Protein AF-T1XHA8-F1 (afdb_monomer)

Secondary structure (DSSP, 8-state):
-HHHHHHHHHHHHHHHHHHHHTTSS-HHHHHHHHHHHHHHHHHHHHHHHHHHHHH-HHHHHHHHH-GGGTTSS-GGGTHHHHHHHHHHHHHHHHHHHHHHHHHHHHHS--SS-HHHHHHHHHHHHHHHHHHHHHHHHHHHHHHHHHHHHHHHHHHHHHHHHHHHHHHHHHHHHHHHS----PPPPPPP-------

Radius of gyration: 31.72 Å; Cα contacts (8 Å, |Δi|>4): 82; chains: 1; bounding box: 84×50×80 Å

Nearest PDB structures (foldseek):
  5jeq-assembly1_A-2  TM=2.625E-01  e=1.163E+00  Escherichia coli
  8otz-assembly1_DW  TM=4.164E-01  e=4.864E+00  Bos taurus
  5jef-assembly1_B  TM=2.493E-01  e=1.806E+00  Escherichia coli K-12

Solvent-accessible surface area (backbone atoms only — not comparable to 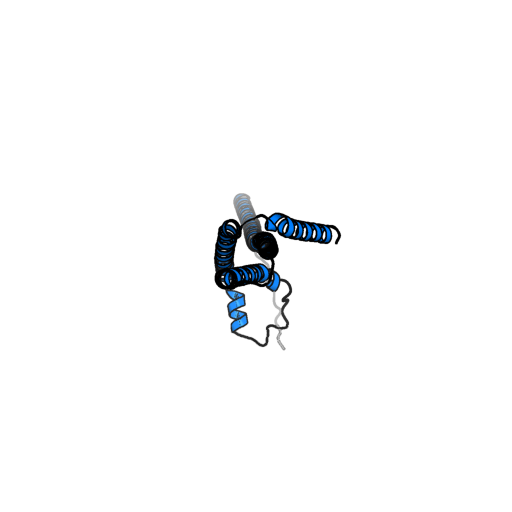full-atom values): 11218 Å² total; per-residue (Å²): 111,70,71,62,54,52,53,51,53,51,52,53,50,51,29,51,49,34,26,62,61,22,33,76,48,55,65,79,73,50,46,63,54,54,50,52,51,41,53,52,29,51,52,51,40,51,53,52,53,52,48,49,61,69,74,45,57,70,60,60,56,49,58,74,72,43,80,87,66,73,86,77,70,81,67,84,68,58,60,68,70,50,46,40,51,54,52,30,50,52,50,41,51,52,50,49,50,49,64,62,45,51,64,55,57,71,74,45,90,65,98,61,63,68,46,57,56,26,4,54,52,37,16,50,52,50,47,50,51,54,52,49,53,53,33,53,58,56,53,48,48,62,58,52,50,53,52,55,52,53,55,50,53,52,52,52,51,49,53,52,52,50,52,53,52,50,54,52,48,54,52,48,52,52,56,75,75,45,97,66,82,85,83,78,79,82,79,82,84,76,81,85,85,83,136

Foldseek 3Di:
DVVVVVVVVVLVVVLVVQLVVQLPPDPVVCVVLLVVLLVLLVVQLVVLVVVCVVPPVPVVVVCVPDVPPPPPPDCPPVVLSCVLNVLSVVLNVVSVVCVVVVVVPVVDDDPDDSSNVSSNSRSVSSSSVVSNVVSVVSNCVVVVVVVVVVVVVVVVVVVVVVVVVVVVVVVVCVVVVDPDDDDDDDDDDDDDDDD

pLDDT: mean 72.82, std 14.18, range [40.09, 91.88]

Sequence (195 aa):
MIQKTLGWSIVVALVAAAGWFGRVVPFAEQWPMFEALRTTAAIIFAVIGAWMAIIYPERLKLSMRNPDQAEQGNSSGMGQLFTPVVNSTAILCVILILGAVAPVAKKYPLPFDPSLARGISYALLVALTIWQLWTVILSLVPASLIKSYADREDATTRVRNGMFAIAGRLKADVKDAGGGEVPTVPSKHTPERDA

Organism: NCBI:txid1246301

Structure (mmCIF, N/CA/C/O backbone):
data_AF-T1XHA8-F1
#
_entry.id   AF-T1XHA8-F1
#
loop_
_atom_site.group_PDB
_atom_site.id
_atom_site.type_symbol
_atom_site.label_atom_id
_atom_site.label_alt_id
_atom_site.label_comp_id
_atom_site.label_asym_id
_atom_site.label_entity_id
_atom_site.label_seq_id
_atom_site.pdbx_PDB_ins_code
_atom_site.Cartn_x
_atom_site.Cartn_y
_atom_site.Cartn_z
_atom_site.occupancy
_atom_site.B_iso_or_equiv
_atom_site.auth_seq_id
_atom_site.auth_comp_id
_atom_site.auth_asym_id
_atom_site.auth_atom_id
_atom_site.pdbx_PDB_model_num
ATOM 1 N N . MET A 1 1 ? -23.505 2.258 -8.110 1.00 57.16 1 MET A N 1
ATOM 2 C CA . MET A 1 1 ? -22.624 1.420 -8.964 1.00 57.16 1 MET A CA 1
ATOM 3 C C . MET A 1 1 ? -21.609 2.246 -9.749 1.00 57.16 1 MET A C 1
ATOM 5 O O . MET A 1 1 ? -20.431 1.943 -9.633 1.00 57.16 1 MET A O 1
ATOM 9 N N . ILE A 1 2 ? -22.022 3.317 -10.438 1.00 66.38 2 ILE A N 1
ATOM 10 C CA . ILE A 1 2 ? -21.157 4.175 -11.282 1.00 66.38 2 ILE A CA 1
ATOM 11 C C . ILE A 1 2 ? -19.914 4.740 -10.567 1.00 66.38 2 ILE A C 1
ATOM 13 O O . ILE A 1 2 ? -18.823 4.743 -11.127 1.00 66.38 2 ILE A O 1
ATOM 17 N N . GLN A 1 3 ? -20.034 5.152 -9.301 1.00 71.56 3 GLN A N 1
ATOM 18 C CA . GLN A 1 3 ? -18.898 5.704 -8.551 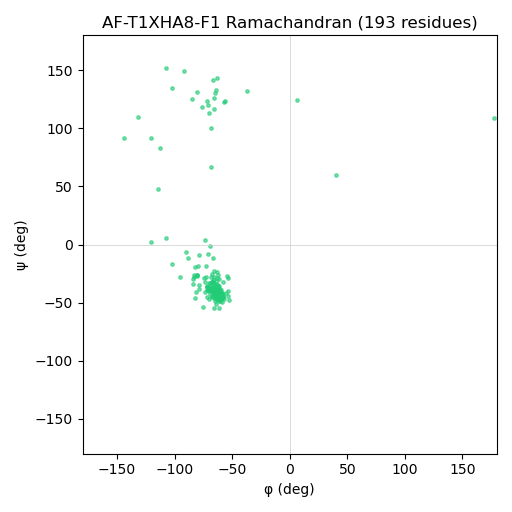1.00 71.56 3 GLN A CA 1
ATOM 19 C C . GLN A 1 3 ? -17.823 4.647 -8.218 1.00 71.56 3 GLN A C 1
ATOM 21 O O . GLN A 1 3 ? -16.633 4.949 -8.215 1.00 71.56 3 GLN A O 1
ATOM 26 N N . LYS A 1 4 ? -18.228 3.386 -7.994 1.00 71.94 4 LYS A N 1
ATOM 27 C CA . LYS A 1 4 ? -17.304 2.266 -7.735 1.00 71.94 4 LYS A CA 1
ATOM 28 C C . LYS A 1 4 ? -16.569 1.834 -9.005 1.00 71.94 4 LYS A C 1
ATOM 30 O O . LYS A 1 4 ? -15.372 1.566 -8.951 1.00 71.94 4 LYS A O 1
ATOM 35 N N . THR A 1 5 ? -17.273 1.790 -10.135 1.00 76.19 5 THR A N 1
ATOM 36 C CA . THR A 1 5 ? -16.687 1.426 -11.432 1.00 76.19 5 THR A CA 1
ATOM 37 C C . THR A 1 5 ? -15.721 2.497 -11.934 1.00 76.19 5 THR A C 1
ATOM 39 O O . THR A 1 5 ? -14.658 2.154 -12.439 1.00 76.19 5 THR A O 1
ATOM 42 N N . LEU A 1 6 ? -16.034 3.780 -11.710 1.00 83.75 6 LEU A N 1
ATOM 43 C CA . LEU A 1 6 ? -15.151 4.893 -12.068 1.00 83.75 6 LEU A CA 1
ATOM 44 C C . LEU A 1 6 ? -13.833 4.859 -11.275 1.00 83.75 6 LEU A C 1
ATOM 46 O O . LEU A 1 6 ? -12.755 5.004 -11.850 1.00 83.75 6 LEU A O 1
ATOM 50 N N . GLY A 1 7 ? -13.904 4.593 -9.967 1.00 83.06 7 GLY A N 1
ATOM 51 C CA . GLY A 1 7 ? -12.708 4.442 -9.133 1.00 83.06 7 GLY A CA 1
ATOM 52 C C . GLY A 1 7 ? -11.808 3.296 -9.603 1.00 83.06 7 GLY A C 1
ATOM 53 O O . GLY A 1 7 ? -10.601 3.477 -9.748 1.00 83.06 7 GLY A O 1
ATOM 54 N N . TRP A 1 8 ? -12.395 2.142 -9.929 1.00 85.19 8 TRP A N 1
ATOM 55 C CA . TRP A 1 8 ? -11.645 0.998 -10.457 1.00 85.19 8 TRP A CA 1
ATOM 56 C C . TRP A 1 8 ? -10.977 1.293 -11.801 1.00 85.19 8 TRP A C 1
ATOM 58 O O . TRP A 1 8 ? -9.812 0.944 -11.984 1.00 85.19 8 TRP A O 1
ATOM 68 N N . SER A 1 9 ? -11.658 1.991 -12.717 1.00 86.88 9 SER A N 1
ATOM 69 C CA . SER A 1 9 ? -11.042 2.379 -13.993 1.00 86.88 9 SER A CA 1
ATOM 70 C C . SER A 1 9 ? -9.843 3.311 -13.814 1.00 86.88 9 SER A C 1
ATOM 72 O O . SER A 1 9 ? -8.847 3.156 -14.515 1.00 86.88 9 SER A O 1
ATOM 74 N N . ILE A 1 10 ? -9.898 4.229 -12.843 1.00 89.94 10 ILE A N 1
ATOM 75 C CA . ILE A 1 10 ? -8.788 5.144 -12.545 1.00 89.94 10 ILE A CA 1
ATOM 76 C C . ILE A 1 10 ? -7.581 4.369 -12.011 1.00 89.94 10 ILE A C 1
ATOM 78 O O . ILE A 1 10 ? -6.458 4.615 -12.443 1.00 89.94 10 ILE A O 1
ATOM 82 N N . VAL A 1 11 ? -7.805 3.401 -11.117 1.00 90.19 11 VAL A N 1
ATOM 83 C CA . VAL A 1 11 ? -6.730 2.553 -10.576 1.00 90.19 11 VAL A CA 1
ATOM 84 C C . VAL A 1 11 ? -6.069 1.738 -11.685 1.00 90.19 11 VAL A C 1
ATOM 86 O O . VAL A 1 11 ? -4.844 1.728 -11.786 1.00 90.19 11 VAL A O 1
ATOM 89 N N . VAL A 1 12 ? -6.860 1.100 -12.553 1.00 90.44 12 VAL A N 1
ATOM 90 C CA . VAL A 1 12 ? -6.323 0.326 -13.684 1.00 90.44 12 VAL A CA 1
ATOM 91 C C . VAL A 1 12 ? -5.524 1.225 -14.631 1.00 90.44 12 VAL A C 1
ATOM 93 O O . VAL A 1 12 ? -4.422 0.854 -15.033 1.00 90.44 12 VAL A O 1
ATOM 96 N N . ALA A 1 13 ? -6.026 2.425 -14.937 1.00 91.56 13 ALA A N 1
ATOM 97 C CA . ALA A 1 13 ? -5.318 3.392 -15.770 1.00 91.56 13 ALA A CA 1
ATOM 98 C C . ALA A 1 13 ? -3.991 3.846 -15.136 1.00 91.56 13 ALA A C 1
ATOM 100 O O . ALA A 1 13 ? -2.975 3.900 -15.826 1.00 91.56 13 ALA A O 1
ATOM 101 N N . LEU A 1 14 ? -3.973 4.110 -13.825 1.00 91.25 14 LEU A N 1
ATOM 102 C CA . LEU A 1 14 ? -2.763 4.469 -13.079 1.00 91.25 14 LEU A CA 1
ATOM 103 C C . LEU A 1 14 ? -1.717 3.352 -13.098 1.00 91.25 14 LEU A C 1
ATOM 105 O O . LEU A 1 14 ? -0.546 3.622 -13.349 1.00 91.25 14 LEU A O 1
ATOM 109 N N . VAL A 1 15 ? -2.129 2.102 -12.875 1.00 91.88 15 VAL A N 1
ATOM 110 C CA . VAL A 1 15 ? -1.221 0.944 -12.904 1.00 91.88 15 VAL A CA 1
ATOM 111 C C . VAL A 1 15 ? -0.681 0.705 -14.316 1.00 91.88 15 VAL A C 1
ATOM 113 O O . VAL A 1 15 ? 0.511 0.447 -14.482 1.00 91.88 15 VAL A O 1
ATOM 116 N N . ALA A 1 16 ? -1.521 0.844 -15.345 1.00 90.00 16 ALA A N 1
ATOM 117 C CA . ALA A 1 16 ? -1.092 0.724 -16.737 1.00 90.00 16 ALA A CA 1
ATOM 118 C C . ALA A 1 16 ? -0.109 1.841 -17.131 1.00 90.00 16 ALA A C 1
ATOM 120 O O . ALA A 1 16 ? 0.931 1.562 -17.731 1.00 90.00 16 ALA A O 1
ATOM 121 N N . ALA A 1 17 ? -0.392 3.089 -16.740 1.00 90.62 17 ALA A N 1
ATOM 122 C CA . ALA A 1 17 ? 0.504 4.221 -16.952 1.00 90.62 17 ALA A CA 1
ATOM 123 C C . ALA A 1 17 ? 1.839 4.014 -16.223 1.00 90.62 17 ALA A C 1
ATOM 125 O O . ALA A 1 17 ? 2.898 4.183 -16.825 1.00 90.62 17 ALA A O 1
ATOM 126 N N . ALA A 1 18 ? 1.805 3.562 -14.968 1.00 89.25 18 ALA A N 1
ATOM 127 C CA . ALA A 1 18 ? 3.001 3.203 -14.218 1.00 89.25 18 ALA A CA 1
ATOM 128 C C . ALA A 1 18 ? 3.806 2.107 -14.930 1.00 89.25 18 ALA A C 1
ATOM 130 O O . ALA A 1 18 ? 5.016 2.236 -15.070 1.00 89.25 18 ALA A O 1
ATOM 131 N N . GLY A 1 19 ? 3.156 1.070 -15.458 1.00 88.31 19 GLY A N 1
ATOM 132 C CA . GLY A 1 19 ? 3.836 0.031 -16.232 1.00 88.31 19 GLY A CA 1
ATOM 133 C C . GLY A 1 19 ? 4.466 0.530 -17.531 1.00 88.31 19 GLY A C 1
ATOM 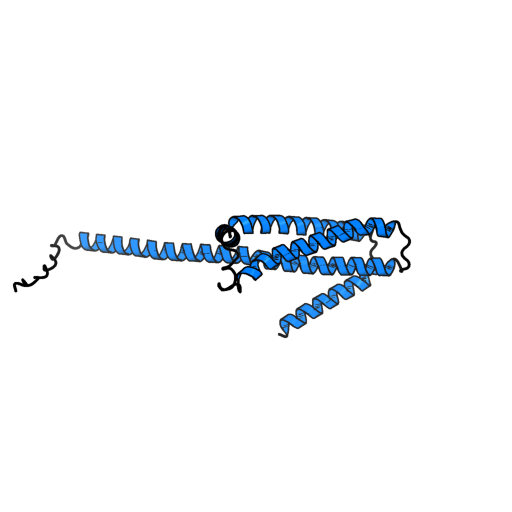134 O O . GLY A 1 19 ? 5.503 0.010 -17.943 1.00 88.31 19 GLY A O 1
ATOM 135 N N . TRP A 1 20 ? 3.872 1.545 -18.164 1.00 89.62 20 TRP A N 1
ATOM 136 C CA . TRP A 1 20 ? 4.400 2.162 -19.379 1.00 89.62 20 TRP A CA 1
ATOM 137 C C . TRP A 1 20 ? 5.598 3.076 -19.089 1.00 89.62 20 TRP A C 1
ATOM 139 O O . TRP A 1 20 ? 6.674 2.877 -19.654 1.00 89.62 20 TRP A O 1
ATOM 149 N N . PHE A 1 21 ? 5.447 4.032 -18.167 1.00 88.88 21 PHE A N 1
ATOM 150 C CA . PHE A 1 21 ? 6.503 4.985 -17.801 1.00 88.88 21 PHE A CA 1
ATOM 151 C C . PHE A 1 21 ? 7.621 4.343 -16.963 1.00 88.88 21 PHE A C 1
ATOM 153 O O . PHE A 1 21 ? 8.794 4.683 -17.110 1.00 88.88 21 PHE A O 1
ATOM 160 N N . GLY A 1 22 ? 7.284 3.350 -16.143 1.00 84.88 22 GLY A N 1
ATOM 161 C CA . GLY A 1 22 ? 8.207 2.626 -15.270 1.00 84.88 22 GLY A CA 1
ATOM 162 C C . GLY A 1 22 ? 9.250 1.780 -16.001 1.00 84.88 22 GLY A C 1
ATOM 163 O O . GLY A 1 22 ? 10.223 1.354 -15.385 1.00 84.88 22 GLY A O 1
ATOM 164 N N . ARG A 1 23 ? 9.111 1.574 -17.320 1.00 86.88 23 ARG A N 1
ATOM 165 C CA . ARG A 1 23 ? 10.141 0.915 -18.149 1.00 86.88 23 ARG A CA 1
ATOM 166 C C . ARG A 1 23 ? 11.460 1.685 -18.162 1.00 86.88 23 ARG A C 1
ATOM 168 O O . ARG A 1 23 ? 12.524 1.080 -18.293 1.00 86.88 23 ARG A O 1
ATOM 175 N N . VAL A 1 24 ? 11.382 3.008 -18.015 1.00 88.56 24 VAL A N 1
ATOM 176 C CA . VAL A 1 24 ? 12.543 3.908 -17.999 1.00 88.56 24 VAL A CA 1
ATOM 177 C C . VAL A 1 24 ? 13.220 3.914 -16.625 1.00 88.56 24 VAL A C 1
ATOM 179 O O . VAL A 1 24 ? 14.427 4.119 -16.542 1.00 88.56 24 VAL A O 1
ATOM 182 N N . VAL A 1 25 ? 12.472 3.620 -15.556 1.00 85.62 25 VAL A N 1
ATOM 183 C CA . VAL A 1 25 ? 12.956 3.687 -14.171 1.00 85.62 25 VAL A CA 1
ATOM 184 C C . VAL A 1 25 ? 13.855 2.482 -13.855 1.00 85.62 25 VAL A C 1
ATOM 186 O O . VAL A 1 25 ? 13.387 1.335 -13.886 1.00 85.62 25 VAL A O 1
ATOM 189 N N . PRO A 1 26 ? 15.140 2.686 -13.515 1.00 86.06 26 PRO A N 1
ATOM 190 C CA . PRO A 1 26 ? 16.041 1.603 -13.142 1.00 86.06 26 PRO A CA 1
ATOM 191 C C . PRO A 1 26 ? 15.587 0.879 -11.871 1.00 86.06 26 PRO A C 1
ATOM 193 O O . PRO A 1 26 ? 15.166 1.501 -10.901 1.00 86.06 26 PRO A O 1
ATOM 196 N N . PHE A 1 27 ? 15.783 -0.443 -11.809 1.00 80.38 27 PHE A N 1
ATOM 197 C CA . PHE A 1 27 ? 15.469 -1.248 -10.615 1.00 80.38 27 PHE A CA 1
ATOM 198 C C . PHE A 1 27 ? 16.116 -0.739 -9.317 1.00 80.38 27 PHE A C 1
ATOM 200 O O . PHE A 1 27 ? 15.569 -0.956 -8.241 1.00 80.38 27 PHE A O 1
ATOM 207 N N . ALA A 1 28 ? 17.278 -0.086 -9.408 1.00 83.38 28 ALA A N 1
ATOM 208 C CA . ALA A 1 28 ? 17.960 0.489 -8.250 1.00 83.38 28 ALA A CA 1
ATOM 209 C C . ALA A 1 28 ? 17.131 1.592 -7.572 1.00 83.38 28 ALA A C 1
ATOM 211 O O . ALA A 1 28 ? 17.128 1.675 -6.351 1.00 83.38 28 ALA A O 1
ATOM 212 N N . GLU A 1 29 ? 16.384 2.380 -8.348 1.00 86.38 29 GLU A N 1
ATOM 213 C CA . GLU A 1 29 ? 15.505 3.437 -7.835 1.00 86.38 29 GLU A CA 1
ATOM 214 C C . GLU A 1 29 ? 14.169 2.881 -7.325 1.00 86.38 29 GLU A C 1
ATOM 216 O O . GLU A 1 29 ? 13.554 3.451 -6.428 1.00 86.38 29 GLU A O 1
ATOM 221 N N . GLN A 1 30 ? 13.731 1.731 -7.849 1.00 86.12 30 GLN A N 1
ATOM 222 C CA . GLN A 1 30 ? 12.512 1.051 -7.394 1.00 86.12 30 GLN A CA 1
ATOM 223 C C . GLN A 1 30 ? 12.704 0.358 -6.034 1.00 86.12 30 GLN A C 1
ATOM 225 O O . GLN A 1 30 ? 11.755 0.195 -5.268 1.00 86.12 30 GLN A O 1
ATOM 230 N N . TRP A 1 31 ? 13.931 -0.068 -5.721 1.00 85.06 31 TRP A N 1
ATOM 231 C CA . TRP A 1 31 ? 14.227 -0.876 -4.537 1.00 85.06 31 TRP A CA 1
ATOM 232 C C . TRP A 1 31 ? 13.899 -0.191 -3.197 1.00 85.06 31 TRP A C 1
ATOM 234 O O . TRP A 1 31 ? 13.193 -0.807 -2.393 1.00 85.06 31 TRP A O 1
ATOM 244 N N . PRO A 1 32 ? 14.291 1.079 -2.959 1.00 88.75 32 PRO A N 1
ATOM 245 C CA . PRO A 1 32 ? 13.914 1.797 -1.741 1.00 88.75 32 PRO A CA 1
ATOM 246 C C . PRO A 1 32 ? 12.398 1.895 -1.553 1.00 88.75 32 PRO A C 1
ATOM 248 O O . PRO A 1 32 ? 11.903 1.859 -0.430 1.00 88.75 32 PRO A O 1
ATOM 251 N N . MET A 1 33 ? 11.637 1.977 -2.647 1.00 86.88 33 MET A N 1
ATOM 252 C CA . MET A 1 33 ? 10.179 2.042 -2.581 1.00 86.88 33 MET A CA 1
ATOM 253 C C . MET A 1 33 ? 9.558 0.706 -2.156 1.00 86.88 33 MET A C 1
ATOM 255 O O . MET A 1 33 ? 8.639 0.701 -1.339 1.00 86.88 33 MET A O 1
ATOM 259 N N . PHE A 1 34 ? 10.079 -0.432 -2.628 1.00 86.81 34 PHE A N 1
ATOM 260 C CA . PHE A 1 3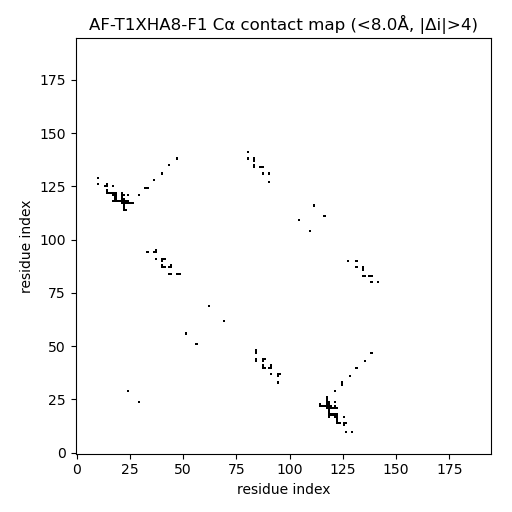4 ? 9.660 -1.748 -2.122 1.00 86.81 34 PHE A CA 1
ATOM 261 C C . PHE A 1 34 ? 10.009 -1.938 -0.645 1.00 86.81 34 PHE A C 1
ATOM 263 O O . PHE A 1 34 ? 9.238 -2.536 0.106 1.00 86.81 34 PHE A O 1
ATOM 270 N N . GLU A 1 35 ? 11.158 -1.426 -0.213 1.00 86.56 35 GLU A N 1
ATOM 271 C CA . GLU A 1 35 ? 11.573 -1.481 1.185 1.00 86.56 35 GLU A CA 1
ATOM 272 C C . GLU A 1 35 ? 10.679 -0.615 2.082 1.00 86.56 35 GLU A C 1
ATOM 274 O O . GLU A 1 35 ? 10.190 -1.095 3.106 1.00 86.56 35 GLU A O 1
ATOM 279 N N . ALA A 1 36 ? 10.361 0.609 1.654 1.00 89.06 36 ALA A N 1
ATOM 280 C CA . ALA A 1 36 ? 9.388 1.461 2.331 1.00 89.06 36 ALA A CA 1
ATOM 281 C C . ALA A 1 36 ? 8.005 0.789 2.415 1.00 89.06 36 ALA A C 1
ATOM 283 O O . ALA A 1 36 ? 7.353 0.811 3.464 1.00 89.06 36 ALA A O 1
ATOM 284 N N . LEU A 1 37 ? 7.573 0.129 1.337 1.00 85.94 37 LEU A N 1
ATOM 285 C CA . LEU A 1 37 ? 6.315 -0.611 1.300 1.00 85.94 37 LEU A CA 1
ATOM 286 C C . LEU A 1 37 ? 6.308 -1.793 2.288 1.00 85.94 37 LEU A C 1
ATOM 288 O O . LEU A 1 37 ? 5.325 -2.010 2.992 1.00 85.94 37 LEU A O 1
ATOM 292 N N . ARG A 1 38 ? 7.425 -2.523 2.401 1.00 85.81 38 ARG A N 1
ATOM 293 C CA . ARG A 1 38 ? 7.589 -3.607 3.384 1.00 85.81 38 ARG A CA 1
ATOM 294 C C . ARG A 1 38 ? 7.471 -3.084 4.813 1.00 85.81 38 ARG A C 1
ATOM 296 O O . ARG A 1 38 ? 6.741 -3.658 5.618 1.00 85.81 38 ARG A O 1
ATOM 303 N N . THR A 1 39 ? 8.178 -2.000 5.121 1.00 87.12 39 THR A N 1
ATOM 304 C CA . THR A 1 39 ? 8.190 -1.395 6.459 1.00 87.12 39 THR A CA 1
ATOM 305 C C . THR A 1 39 ? 6.810 -0.871 6.840 1.00 87.12 39 THR A C 1
ATOM 307 O O . THR A 1 39 ? 6.328 -1.142 7.937 1.00 87.12 39 THR A O 1
ATOM 310 N N . THR A 1 40 ? 6.125 -0.184 5.924 1.00 88.12 40 THR A N 1
ATOM 311 C CA . THR A 1 40 ? 4.759 0.302 6.170 1.00 88.12 40 THR A CA 1
ATOM 312 C C . THR A 1 40 ? 3.771 -0.846 6.380 1.00 88.12 40 THR A C 1
ATOM 314 O O . THR A 1 40 ? 2.999 -0.803 7.339 1.00 88.12 40 THR A O 1
ATOM 317 N N . ALA A 1 41 ? 3.839 -1.912 5.573 1.00 84.88 41 ALA A N 1
ATOM 318 C CA . ALA A 1 41 ? 3.020 -3.108 5.770 1.00 84.88 41 ALA A CA 1
ATOM 319 C C . ALA A 1 41 ? 3.277 -3.776 7.136 1.00 84.88 41 ALA A C 1
ATOM 321 O O . ALA A 1 41 ? 2.325 -4.164 7.814 1.00 84.88 41 ALA A O 1
ATOM 322 N N . ALA A 1 42 ? 4.539 -3.856 7.578 1.00 85.75 42 ALA A N 1
ATOM 323 C CA . ALA A 1 42 ? 4.904 -4.415 8.881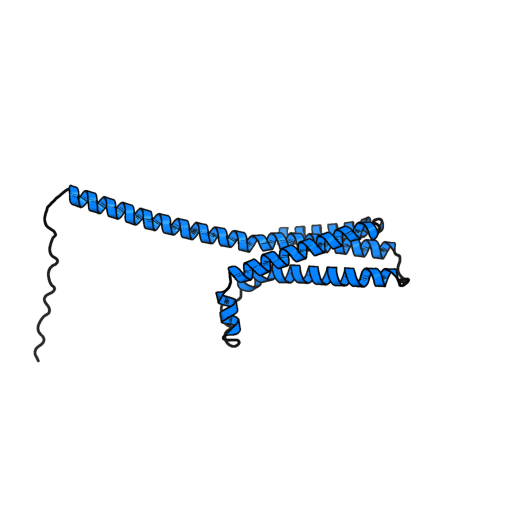 1.00 85.75 42 ALA A CA 1
ATOM 324 C C . ALA A 1 42 ? 4.364 -3.579 10.055 1.00 85.75 42 ALA A C 1
ATOM 326 O O . ALA A 1 42 ? 3.831 -4.141 11.012 1.00 85.75 42 ALA A O 1
ATOM 327 N N . ILE A 1 43 ? 4.441 -2.245 9.965 1.00 87.38 43 ILE A N 1
ATOM 328 C CA . ILE A 1 43 ? 3.869 -1.334 10.970 1.00 87.38 43 ILE A CA 1
ATOM 329 C C . ILE A 1 43 ? 2.356 -1.547 11.079 1.00 87.38 43 ILE A C 1
ATOM 331 O O . ILE A 1 43 ? 1.829 -1.694 12.179 1.00 87.38 43 ILE A O 1
ATOM 335 N N . ILE A 1 44 ? 1.654 -1.606 9.946 1.00 84.75 44 ILE A N 1
ATOM 336 C CA . ILE A 1 44 ? 0.196 -1.778 9.919 1.00 84.75 44 ILE A CA 1
ATOM 337 C C . ILE A 1 44 ? -0.197 -3.148 10.474 1.00 84.75 44 ILE A C 1
ATOM 339 O O . ILE A 1 44 ? -1.112 -3.237 11.291 1.00 84.75 44 ILE A O 1
ATOM 343 N N . PHE A 1 45 ? 0.527 -4.203 10.098 1.00 83.19 45 PHE A N 1
ATOM 344 C CA . PHE A 1 45 ? 0.327 -5.538 10.654 1.00 83.19 45 PHE A CA 1
ATOM 345 C C . PHE A 1 45 ? 0.500 -5.556 12.182 1.00 83.19 45 PHE A C 1
ATOM 347 O O . PHE A 1 45 ? -0.357 -6.095 12.883 1.00 83.19 45 PHE A O 1
ATOM 354 N N . ALA A 1 46 ? 1.548 -4.913 12.707 1.00 84.81 46 ALA A N 1
ATOM 355 C CA . ALA A 1 46 ? 1.798 -4.833 14.145 1.00 84.81 46 ALA A CA 1
ATOM 356 C C . ALA A 1 46 ? 0.707 -4.043 14.887 1.00 84.81 46 ALA A C 1
ATOM 358 O O . ALA A 1 46 ? 0.166 -4.522 15.885 1.00 84.81 46 ALA A O 1
ATOM 359 N N . VAL A 1 47 ? 0.348 -2.856 14.386 1.00 84.81 47 VAL A N 1
ATOM 360 C CA . VAL A 1 47 ? -0.658 -1.988 15.014 1.00 84.81 47 VAL A CA 1
ATOM 361 C C . VAL A 1 47 ? -2.026 -2.666 15.012 1.00 84.81 47 VAL A C 1
ATOM 363 O O . VAL A 1 47 ? -2.635 -2.787 16.073 1.00 84.81 47 VAL A O 1
ATOM 366 N N . ILE A 1 48 ? -2.506 -3.164 13.866 1.00 77.62 48 ILE A N 1
ATOM 367 C CA . ILE A 1 48 ? -3.823 -3.815 13.812 1.00 77.62 48 ILE A CA 1
ATOM 368 C C . ILE A 1 48 ? -3.821 -5.117 14.629 1.00 77.62 48 ILE A C 1
ATOM 370 O O . ILE A 1 48 ? -4.793 -5.386 15.333 1.00 77.62 48 ILE A O 1
ATOM 374 N N . GLY A 1 49 ? -2.731 -5.895 14.604 1.00 77.19 49 GLY A N 1
ATOM 375 C CA . GLY A 1 49 ? -2.587 -7.098 15.429 1.00 77.19 49 GLY A CA 1
ATOM 376 C C . GLY A 1 49 ? -2.717 -6.808 16.928 1.00 77.19 49 GLY A C 1
ATOM 377 O O . GLY A 1 49 ? -3.472 -7.487 17.625 1.00 77.19 49 GLY A O 1
ATOM 378 N N . ALA A 1 50 ? -2.060 -5.750 17.413 1.00 83.19 50 ALA A N 1
ATOM 379 C CA . ALA A 1 50 ? -2.178 -5.303 18.800 1.00 83.19 50 ALA A CA 1
ATOM 380 C C . ALA A 1 50 ? -3.598 -4.811 19.133 1.00 83.19 50 ALA A C 1
ATOM 382 O O . ALA A 1 50 ? -4.163 -5.197 20.157 1.00 83.19 50 ALA A O 1
ATOM 383 N N . TRP A 1 51 ? -4.212 -4.016 18.251 1.00 78.19 51 TRP A N 1
ATOM 384 C CA . TRP A 1 51 ? -5.593 -3.555 18.426 1.00 78.19 51 TRP A CA 1
ATOM 385 C C . TRP A 1 51 ? -6.590 -4.719 18.516 1.00 78.19 51 TRP A C 1
ATOM 387 O O . TRP A 1 51 ? -7.453 -4.712 19.393 1.00 78.19 51 TRP A O 1
ATOM 397 N N . MET A 1 52 ? -6.456 -5.743 17.667 1.00 69.06 52 MET A N 1
ATOM 398 C CA . MET A 1 52 ? -7.317 -6.933 17.698 1.00 69.06 52 MET A CA 1
ATOM 399 C C . MET A 1 52 ? -7.195 -7.709 19.014 1.00 69.06 52 MET A C 1
ATOM 401 O O . MET A 1 52 ? -8.208 -8.174 19.539 1.00 69.06 52 MET A O 1
ATOM 405 N N . ALA A 1 53 ? -5.986 -7.799 19.575 1.00 78.38 53 ALA A N 1
ATOM 406 C CA . ALA A 1 53 ? -5.757 -8.430 20.872 1.00 78.38 53 ALA A CA 1
ATOM 407 C C . ALA A 1 53 ? -6.399 -7.651 22.037 1.00 78.38 53 ALA A C 1
ATOM 409 O O . ALA A 1 53 ? -6.858 -8.266 22.999 1.00 78.38 53 ALA A O 1
ATOM 410 N N . ILE A 1 54 ? -6.462 -6.317 21.941 1.00 75.88 54 ILE A N 1
ATOM 411 C CA . ILE A 1 54 ? -7.033 -5.447 22.982 1.00 75.88 54 ILE A CA 1
ATOM 412 C C . ILE A 1 54 ? -8.568 -5.363 22.890 1.00 75.88 54 ILE A C 1
ATOM 414 O O . ILE A 1 54 ? -9.238 -5.467 23.913 1.00 75.88 54 ILE A O 1
ATOM 418 N N . ILE A 1 55 ? -9.142 -5.169 21.694 1.00 67.81 55 ILE A N 1
ATOM 419 C CA . ILE A 1 55 ? -10.586 -4.891 21.525 1.00 67.81 55 ILE A CA 1
ATOM 420 C C . ILE A 1 55 ? -11.441 -6.164 21.510 1.00 67.81 55 ILE A C 1
ATOM 422 O O . ILE A 1 55 ? -12.583 -6.140 21.964 1.00 67.81 55 ILE A O 1
ATOM 426 N N . TYR A 1 56 ? -10.927 -7.277 20.977 1.00 62.94 56 TYR A N 1
ATOM 427 C CA . TYR A 1 56 ? -11.698 -8.515 20.786 1.00 62.94 56 TYR A CA 1
ATOM 428 C C . TYR A 1 56 ? -11.212 -9.700 21.653 1.00 62.94 56 TYR A C 1
ATOM 430 O O . TYR A 1 56 ? -11.111 -10.823 21.148 1.00 62.94 56 TYR A O 1
ATOM 438 N N . PRO A 1 57 ? -10.971 -9.533 22.972 1.00 60.75 57 PRO A N 1
ATOM 439 C CA . PRO A 1 57 ? -10.505 -10.636 23.813 1.00 60.75 57 PRO A CA 1
ATOM 440 C C . PRO A 1 57 ? -11.569 -11.743 23.969 1.00 60.75 57 PRO A C 1
ATOM 442 O O . PRO A 1 57 ? -11.239 -12.927 24.049 1.00 60.75 57 PRO A O 1
ATOM 445 N N . GLU A 1 58 ? -12.854 -11.372 23.970 1.00 53.97 58 GLU A N 1
ATOM 446 C CA . GLU A 1 58 ? -14.005 -12.252 24.241 1.00 53.97 58 GLU A CA 1
ATOM 447 C C . GLU A 1 58 ? -14.299 -13.253 23.108 1.00 53.97 58 GLU A C 1
ATOM 449 O O . GLU A 1 58 ? -14.659 -14.404 23.353 1.00 53.97 58 GLU A O 1
ATOM 454 N N . ARG A 1 59 ? -14.129 -12.851 21.842 1.00 53.00 59 ARG A N 1
ATOM 455 C CA . ARG A 1 59 ? -14.486 -13.697 20.686 1.00 53.00 59 ARG A CA 1
ATOM 456 C C . ARG A 1 59 ? -13.378 -14.684 20.306 1.00 53.00 59 ARG A C 1
ATOM 458 O O . ARG A 1 59 ? -13.700 -15.787 19.872 1.00 53.00 59 ARG A O 1
ATOM 465 N N . LEU A 1 60 ? -12.102 -14.352 20.549 1.00 52.03 60 LEU A N 1
ATOM 466 C CA . LEU A 1 60 ? -11.005 -15.324 20.423 1.00 52.03 60 LEU A CA 1
ATOM 467 C C . LEU A 1 60 ? -11.159 -16.470 21.436 1.00 52.03 60 LEU A C 1
ATOM 469 O O . LEU A 1 60 ? -10.983 -17.632 21.078 1.00 52.03 60 LEU A O 1
ATOM 473 N N . LYS A 1 61 ? -11.549 -16.160 22.681 1.00 51.44 61 LYS A N 1
ATOM 474 C CA . LYS A 1 61 ? -11.782 -17.173 23.725 1.00 51.44 61 LYS A CA 1
ATOM 475 C C . LYS A 1 61 ? -12.976 -18.082 23.423 1.00 51.44 61 LYS A C 1
ATOM 477 O O . LYS A 1 61 ? -12.905 -19.275 23.704 1.00 51.44 61 LYS A O 1
ATOM 482 N N . LEU A 1 62 ? -14.055 -17.547 22.845 1.00 49.59 62 LEU A N 1
ATOM 483 C CA . LEU A 1 62 ? -15.236 -18.336 22.468 1.00 49.59 62 LEU A CA 1
ATOM 484 C C . LEU A 1 62 ? -14.975 -19.247 21.256 1.00 49.59 62 LEU A C 1
ATOM 486 O O . LEU A 1 62 ? -15.385 -20.405 21.285 1.00 49.59 62 LEU A O 1
ATOM 490 N N . SER A 1 63 ? -14.227 -18.780 20.248 1.00 51.88 63 SER A N 1
ATOM 491 C CA . SER A 1 63 ? -13.843 -19.602 19.087 1.00 51.88 63 SER A CA 1
ATOM 492 C C . SER A 1 63 ? -12.905 -20.760 19.447 1.00 51.88 63 SER A C 1
ATOM 494 O O . SER A 1 63 ? -12.921 -21.776 18.761 1.00 51.88 63 SER A O 1
ATOM 496 N N . MET A 1 64 ? -12.098 -20.632 20.506 1.00 54.81 64 MET A N 1
ATOM 497 C CA . MET A 1 64 ? -11.257 -21.732 21.000 1.00 54.81 64 MET A CA 1
ATOM 498 C C . MET A 1 64 ? -12.023 -22.745 21.863 1.00 54.81 64 MET A C 1
ATOM 500 O O . MET A 1 64 ? -11.530 -23.849 22.075 1.00 54.81 64 MET A O 1
ATOM 504 N N . ARG A 1 65 ? -13.197 -22.381 22.397 1.00 54.62 65 ARG A N 1
ATOM 505 C CA . ARG A 1 65 ? -13.920 -23.200 23.382 1.00 54.62 65 ARG A CA 1
ATOM 506 C C . ARG A 1 65 ? -14.985 -24.105 22.765 1.00 54.62 65 ARG A C 1
ATOM 508 O O . ARG A 1 65 ? -15.233 -25.151 23.344 1.00 54.62 65 ARG A O 1
ATOM 515 N N . ASN A 1 66 ? -15.571 -23.741 21.621 1.00 48.44 66 ASN A N 1
ATOM 516 C CA . ASN A 1 66 ? -16.593 -24.539 20.932 1.00 48.44 66 ASN A CA 1
ATOM 517 C C . ASN A 1 66 ? -16.438 -24.432 19.398 1.00 48.44 66 ASN A C 1
ATOM 519 O O . ASN A 1 66 ? -17.027 -23.525 18.803 1.00 48.44 66 ASN A O 1
ATOM 523 N N . PRO A 1 67 ? -15.685 -25.332 18.739 1.00 54.84 67 PRO A N 1
ATOM 524 C CA . PRO A 1 67 ? -15.581 -25.352 17.276 1.00 54.84 67 PRO A CA 1
ATOM 525 C C . PRO A 1 67 ? -16.923 -25.652 16.576 1.00 54.84 67 PRO A C 1
ATOM 527 O O . PRO A 1 67 ? -17.134 -25.193 15.458 1.00 54.84 67 PRO A O 1
ATOM 530 N N . ASP A 1 68 ? -17.866 -26.318 17.254 1.00 50.78 68 ASP A N 1
ATOM 531 C CA . ASP A 1 68 ? -19.104 -26.828 16.638 1.00 50.78 68 ASP A CA 1
ATOM 532 C C . ASP A 1 68 ? -20.305 -25.854 16.658 1.00 50.78 68 ASP A C 1
ATOM 534 O O . ASP A 1 68 ? -21.340 -26.140 16.063 1.00 50.78 68 ASP A O 1
ATOM 538 N N . GLN A 1 69 ? -20.209 -24.689 17.317 1.00 48.03 69 GLN A N 1
ATOM 539 C CA . GLN A 1 69 ? -21.303 -23.689 17.374 1.00 48.03 69 GLN A CA 1
ATOM 540 C C . GLN A 1 69 ? -21.051 -22.428 16.530 1.00 48.03 69 GLN A C 1
ATOM 542 O O . GLN A 1 69 ? -21.848 -21.488 16.559 1.00 48.03 69 GLN A O 1
ATOM 547 N N . ALA A 1 70 ? -19.964 -22.387 15.759 1.00 48.50 70 ALA A N 1
ATOM 548 C CA . ALA A 1 70 ? -19.584 -21.208 14.979 1.00 48.50 70 ALA A CA 1
ATOM 549 C C . ALA A 1 70 ? -20.496 -20.925 13.761 1.00 48.50 70 ALA A C 1
ATOM 551 O O . ALA A 1 70 ? -20.379 -19.862 13.155 1.00 48.50 70 ALA A O 1
ATOM 552 N N . GLU A 1 71 ? -21.422 -21.824 13.414 1.00 46.88 71 GLU A N 1
ATOM 553 C CA . GLU A 1 71 ? -22.184 -21.743 12.157 1.00 46.88 71 GLU A CA 1
ATOM 554 C C . GLU A 1 71 ? -23.490 -20.924 12.206 1.00 46.88 71 GLU A C 1
ATOM 556 O O . GLU A 1 71 ? -24.031 -20.615 11.149 1.00 46.88 71 GLU A O 1
ATOM 561 N N . GLN A 1 72 ? -24.021 -20.519 13.371 1.00 41.31 72 GLN A N 1
ATOM 562 C CA . GLN A 1 72 ? -25.381 -19.926 13.427 1.00 41.31 72 GLN A CA 1
ATOM 563 C C . GLN A 1 72 ? -25.496 -18.493 13.975 1.00 41.31 72 GLN A C 1
ATOM 565 O O . GLN A 1 72 ? -26.591 -17.937 14.026 1.00 41.31 72 GLN A O 1
ATOM 570 N N . GLY A 1 73 ? -24.391 -17.832 14.328 1.00 40.09 73 GLY A N 1
ATOM 571 C CA . GLY A 1 73 ? -24.426 -16.499 14.941 1.00 40.09 73 GLY A CA 1
ATOM 572 C C . GLY A 1 73 ? -23.863 -15.380 14.067 1.00 40.09 73 GLY A C 1
ATOM 573 O O . GLY A 1 73 ? -22.723 -14.984 14.270 1.00 40.09 73 GLY A O 1
ATOM 574 N N . ASN A 1 74 ? -24.663 -14.834 13.143 1.00 41.72 74 ASN A N 1
ATOM 575 C CA . ASN A 1 74 ? -24.493 -13.498 12.535 1.00 41.72 74 ASN A CA 1
ATOM 576 C C . ASN A 1 74 ? -23.031 -13.092 12.194 1.00 41.72 74 ASN A C 1
ATOM 578 O O . ASN A 1 74 ? -22.507 -12.087 12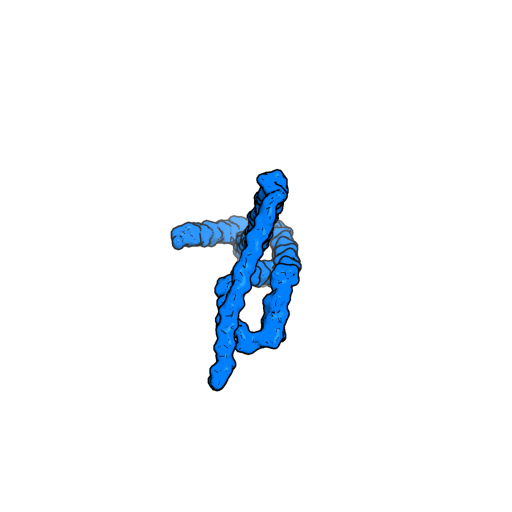.682 1.00 41.72 74 ASN A O 1
ATOM 582 N N . SER A 1 75 ? -22.370 -13.875 11.338 1.00 44.25 75 SER A N 1
ATOM 583 C CA . SER A 1 75 ? -20.977 -13.698 10.885 1.00 44.25 75 SER A CA 1
ATOM 584 C C . SER A 1 75 ? -20.743 -12.481 9.967 1.00 44.25 75 SER A C 1
ATOM 586 O O . SER A 1 75 ? -19.607 -12.176 9.599 1.00 44.25 75 SER A O 1
ATOM 588 N N . SER A 1 76 ? -21.797 -11.733 9.641 1.00 46.66 76 SER A N 1
ATOM 589 C CA . SER A 1 76 ? -21.829 -10.692 8.606 1.00 46.66 76 SER A CA 1
ATOM 590 C C . SER A 1 76 ? -20.977 -9.450 8.911 1.00 46.66 76 SER A C 1
ATOM 592 O O . SER A 1 76 ? -20.555 -8.763 7.987 1.00 46.66 76 SER A O 1
ATOM 594 N N . GLY A 1 77 ? -20.709 -9.147 10.189 1.00 49.94 77 GLY A N 1
ATOM 595 C CA . GLY A 1 77 ? -19.922 -7.969 10.603 1.00 49.94 77 GLY A CA 1
ATOM 596 C C . GLY A 1 77 ? -18.472 -8.262 11.009 1.00 49.94 77 GLY A C 1
ATOM 597 O O . GLY A 1 77 ? -17.647 -7.352 11.059 1.00 49.94 77 GLY A O 1
ATOM 598 N N . MET A 1 78 ? -18.140 -9.528 11.288 1.00 46.38 78 MET A N 1
ATOM 599 C CA . MET A 1 78 ? -16.850 -9.924 11.871 1.00 46.38 78 MET A CA 1
ATOM 600 C C . MET A 1 78 ? -15.746 -10.015 10.807 1.00 46.38 78 MET A C 1
ATOM 602 O O . MET A 1 78 ? -14.639 -9.525 11.017 1.00 46.38 78 MET A O 1
ATOM 606 N N . GLY A 1 79 ? -16.056 -10.555 9.622 1.00 52.19 79 GLY A N 1
ATOM 607 C CA . GLY A 1 79 ? -15.088 -10.678 8.521 1.00 52.19 79 GLY A CA 1
ATOM 608 C C . GLY A 1 79 ? -14.557 -9.332 8.005 1.00 52.19 79 GLY A C 1
ATOM 609 O O . GLY A 1 79 ? -13.418 -9.242 7.542 1.00 52.19 79 GLY A O 1
ATOM 610 N N . GLN A 1 80 ? -15.335 -8.256 8.158 1.00 53.62 80 GLN A N 1
ATOM 611 C CA . GLN A 1 80 ? -14.946 -6.916 7.714 1.00 53.62 80 GLN A CA 1
ATOM 612 C C . GLN A 1 80 ? -13.786 -6.318 8.530 1.00 53.62 80 GLN A C 1
ATOM 614 O O . GLN A 1 80 ? -13.002 -5.549 7.978 1.00 53.62 80 GLN A O 1
ATOM 619 N N . LEU A 1 81 ? -13.630 -6.702 9.804 1.00 55.97 81 LEU A N 1
ATOM 620 C CA . LEU A 1 81 ? -12.557 -6.202 10.677 1.00 55.97 81 LEU A CA 1
ATOM 621 C C . LEU A 1 81 ? -11.232 -6.953 10.497 1.00 55.97 81 LEU A C 1
ATOM 623 O O . LEU A 1 81 ? -10.170 -6.366 10.680 1.00 55.97 81 LEU A O 1
ATOM 627 N N . PHE A 1 82 ? -11.275 -8.225 10.090 1.00 61.00 82 PHE A N 1
ATOM 628 C CA . PHE A 1 82 ? -10.069 -9.010 9.787 1.00 61.00 82 PHE A CA 1
ATOM 629 C C . PHE A 1 82 ? -9.523 -8.752 8.378 1.00 61.00 82 PHE A C 1
ATOM 631 O O . PHE A 1 82 ? -8.348 -9.009 8.112 1.00 61.00 82 PHE A O 1
ATOM 638 N N . THR A 1 83 ? -10.351 -8.205 7.482 1.00 67.69 83 THR A N 1
ATOM 639 C CA . THR A 1 83 ? -9.977 -7.925 6.087 1.00 67.69 83 THR A CA 1
ATOM 640 C C . THR A 1 83 ? -8.694 -7.074 5.970 1.00 67.69 83 THR A C 1
ATOM 642 O O . THR A 1 83 ? -7.813 -7.445 5.195 1.00 67.69 83 THR A O 1
ATOM 645 N N . PRO A 1 84 ? -8.493 -5.990 6.749 1.00 70.44 84 PRO A N 1
ATOM 646 C CA . PRO A 1 84 ? -7.273 -5.184 6.665 1.00 70.44 84 PRO A CA 1
ATOM 647 C C . PRO A 1 84 ? -5.999 -5.902 7.139 1.00 70.44 84 PRO A C 1
ATOM 649 O O . PRO A 1 84 ? -4.920 -5.657 6.591 1.00 70.44 84 PRO A O 1
ATOM 652 N N . VAL A 1 85 ? -6.118 -6.800 8.128 1.00 70.62 85 VAL A N 1
ATOM 653 C CA . VAL A 1 85 ? -4.990 -7.606 8.630 1.00 70.62 85 VAL A CA 1
ATOM 654 C C . VAL A 1 85 ? -4.511 -8.547 7.537 1.00 70.62 85 VAL A C 1
ATOM 656 O O . VAL A 1 85 ? -3.346 -8.498 7.150 1.00 70.62 85 VAL A O 1
ATOM 659 N N . VAL A 1 86 ? -5.430 -9.345 6.987 1.00 74.19 86 VAL A N 1
ATOM 660 C CA . VAL A 1 86 ? -5.121 -10.338 5.950 1.00 74.19 86 VAL A CA 1
ATOM 661 C C . VAL A 1 86 ? -4.555 -9.662 4.700 1.00 74.19 86 VAL A C 1
ATOM 663 O O . VAL A 1 86 ? -3.546 -10.114 4.162 1.00 74.19 86 VAL A O 1
ATOM 666 N N . ASN A 1 87 ? -5.141 -8.536 4.281 1.00 77.25 87 ASN A N 1
ATOM 667 C CA . ASN A 1 87 ? -4.668 -7.769 3.127 1.00 77.25 87 ASN A CA 1
ATOM 668 C C . ASN A 1 87 ? -3.234 -7.248 3.314 1.00 77.25 87 ASN A C 1
ATOM 670 O O . ASN A 1 87 ? -2.429 -7.329 2.388 1.00 77.25 87 ASN A O 1
ATOM 674 N N . SER A 1 88 ? -2.895 -6.750 4.508 1.00 75.19 88 SER A N 1
ATOM 675 C CA . SER A 1 88 ? -1.542 -6.254 4.800 1.00 75.19 88 SER A CA 1
ATOM 676 C C . SER A 1 88 ? -0.521 -7.390 4.875 1.00 75.19 88 SER A C 1
ATOM 678 O O . SER A 1 88 ? 0.584 -7.259 4.351 1.00 75.19 88 SER A O 1
ATOM 680 N N . THR A 1 89 ? -0.889 -8.531 5.469 1.00 78.81 89 THR A N 1
ATOM 681 C CA . THR A 1 89 ? -0.035 -9.727 5.494 1.00 78.81 89 THR A CA 1
ATOM 682 C C . THR A 1 89 ? 0.213 -10.261 4.084 1.00 78.81 89 THR A C 1
ATOM 684 O O . THR A 1 89 ? 1.352 -10.576 3.750 1.00 78.81 89 THR A O 1
ATOM 687 N N . ALA A 1 90 ? -0.813 -10.296 3.227 1.00 81.81 90 ALA A N 1
ATOM 688 C CA . ALA A 1 90 ? -0.671 -10.719 1.837 1.00 81.81 90 ALA A CA 1
ATOM 689 C C . ALA A 1 90 ? 0.307 -9.820 1.060 1.00 81.81 90 ALA A C 1
ATOM 691 O O . ALA A 1 90 ? 1.196 -10.333 0.380 1.00 81.81 90 ALA A O 1
ATOM 692 N N . ILE A 1 91 ? 0.209 -8.492 1.214 1.00 80.56 91 ILE A N 1
ATOM 693 C CA . ILE A 1 91 ? 1.173 -7.553 0.617 1.00 80.56 91 ILE A CA 1
ATOM 694 C C . ILE A 1 91 ? 2.591 -7.829 1.124 1.00 80.56 91 ILE A C 1
ATOM 696 O O . ILE A 1 91 ? 3.529 -7.905 0.329 1.00 80.56 91 ILE A O 1
ATOM 700 N N . LEU A 1 92 ? 2.754 -8.015 2.434 1.00 79.12 92 LEU A N 1
ATOM 701 C CA . LEU A 1 92 ? 4.051 -8.290 3.047 1.00 79.12 92 LEU A CA 1
ATOM 702 C C . LEU A 1 92 ? 4.667 -9.590 2.502 1.00 79.12 92 LEU A C 1
ATOM 704 O O . LEU A 1 92 ? 5.852 -9.606 2.166 1.00 79.12 92 LEU A O 1
ATOM 708 N N . CYS A 1 93 ? 3.864 -10.644 2.325 1.00 83.06 93 CYS A N 1
ATOM 709 C CA . CYS A 1 93 ? 4.285 -11.888 1.679 1.00 83.06 93 CYS A CA 1
ATOM 710 C C . CYS A 1 93 ? 4.726 -11.665 0.226 1.00 83.06 93 CYS A C 1
ATOM 712 O O . CYS A 1 93 ? 5.786 -12.152 -0.167 1.00 83.06 93 CYS A O 1
ATOM 714 N N . VAL A 1 94 ? 3.964 -10.897 -0.561 1.00 84.31 94 VAL A N 1
ATOM 715 C CA . VAL A 1 94 ? 4.322 -10.578 -1.953 1.00 84.31 94 VAL A CA 1
ATOM 716 C C . VAL A 1 94 ? 5.656 -9.829 -2.012 1.00 84.31 94 VAL A C 1
ATOM 718 O O . VAL A 1 94 ? 6.548 -10.232 -2.755 1.00 84.31 94 VAL A O 1
ATOM 721 N N . ILE A 1 95 ? 5.847 -8.790 -1.193 1.00 84.00 95 ILE A N 1
ATOM 722 C CA . ILE A 1 95 ? 7.095 -8.006 -1.173 1.00 84.00 95 ILE A CA 1
ATOM 723 C C . ILE A 1 95 ? 8.283 -8.842 -0.679 1.00 84.00 95 ILE A C 1
ATOM 725 O O . ILE A 1 95 ? 9.403 -8.649 -1.155 1.00 84.00 95 ILE A O 1
ATOM 729 N N . LEU A 1 96 ? 8.073 -9.765 0.265 1.00 79.94 96 LEU A N 1
ATOM 730 C CA . LEU A 1 96 ? 9.108 -10.703 0.709 1.00 79.94 96 LEU A CA 1
ATOM 731 C C . LEU A 1 96 ? 9.539 -11.635 -0.422 1.00 79.94 96 LEU A C 1
ATOM 733 O O . LEU A 1 96 ? 10.737 -11.774 -0.665 1.00 79.94 96 LEU A O 1
ATOM 737 N N . ILE A 1 97 ? 8.576 -12.220 -1.140 1.00 83.38 97 ILE A N 1
ATOM 738 C CA . ILE A 1 97 ? 8.860 -13.076 -2.295 1.00 83.38 97 ILE A CA 1
ATOM 739 C C . ILE A 1 97 ? 9.609 -12.272 -3.362 1.00 83.38 97 ILE A C 1
ATOM 741 O O . ILE A 1 97 ? 10.650 -12.721 -3.829 1.00 83.38 97 ILE A O 1
ATOM 745 N N . LEU A 1 98 ? 9.161 -11.057 -3.695 1.00 81.94 98 LEU A N 1
ATOM 746 C CA . LEU A 1 98 ? 9.880 -10.184 -4.633 1.00 81.94 98 LEU A CA 1
ATOM 747 C C . LEU A 1 98 ? 11.287 -9.836 -4.154 1.00 81.94 98 LEU A C 1
ATOM 749 O O . LEU A 1 98 ? 12.224 -9.889 -4.947 1.00 81.94 98 LEU A O 1
ATOM 753 N N . GLY A 1 99 ? 11.454 -9.525 -2.870 1.00 74.44 99 GLY A N 1
ATOM 754 C CA . GLY A 1 99 ? 12.758 -9.246 -2.277 1.00 74.44 99 GLY A CA 1
ATOM 755 C C . GLY A 1 99 ? 13.715 -10.438 -2.357 1.00 74.44 99 GLY A C 1
ATOM 756 O O . GLY A 1 99 ? 14.906 -10.239 -2.583 1.00 74.44 99 GLY A O 1
ATOM 757 N N . ALA A 1 100 ? 13.198 -11.663 -2.230 1.00 77.19 100 ALA A N 1
ATOM 758 C CA . ALA A 1 100 ? 13.972 -12.897 -2.345 1.00 77.19 100 ALA A CA 1
ATOM 759 C C . ALA A 1 100 ? 14.258 -13.295 -3.807 1.00 77.19 100 ALA A C 1
ATOM 761 O O . ALA A 1 100 ? 15.355 -13.753 -4.121 1.00 77.19 100 ALA A O 1
ATOM 762 N N . VAL A 1 101 ? 13.299 -13.091 -4.715 1.00 77.56 101 VAL A N 1
ATOM 763 C CA . VAL A 1 101 ? 13.407 -13.462 -6.137 1.00 77.56 101 VAL A CA 1
ATOM 764 C C . VAL A 1 101 ? 14.239 -12.451 -6.934 1.00 77.56 101 VAL A C 1
ATOM 766 O O . VAL A 1 101 ? 14.987 -12.848 -7.826 1.00 77.56 101 VAL A O 1
ATOM 769 N N . ALA A 1 102 ? 14.179 -11.157 -6.608 1.00 75.38 102 ALA A N 1
ATOM 770 C CA . ALA A 1 102 ? 14.909 -10.097 -7.309 1.00 75.38 102 ALA A CA 1
ATOM 771 C C . ALA A 1 102 ? 16.433 -10.331 -7.449 1.00 75.38 102 ALA A C 1
ATOM 773 O O . ALA A 1 102 ? 16.951 -10.179 -8.561 1.00 75.38 102 ALA A O 1
ATOM 774 N N . PRO A 1 103 ? 17.190 -10.711 -6.398 1.00 71.38 103 PRO A N 1
ATOM 775 C CA . PRO A 1 103 ? 18.620 -10.994 -6.540 1.00 71.38 103 PRO A CA 1
ATOM 776 C C . PRO A 1 103 ? 18.899 -12.253 -7.375 1.00 71.38 103 PRO A C 1
ATOM 778 O O . PRO A 1 103 ? 19.890 -12.283 -8.106 1.00 71.38 103 PRO A O 1
ATOM 781 N N . VAL A 1 104 ? 18.020 -13.261 -7.325 1.00 75.69 104 VAL A N 1
ATOM 782 C CA . VAL A 1 104 ? 18.125 -14.485 -8.142 1.00 75.69 104 VAL A CA 1
ATOM 783 C C . VAL A 1 104 ? 17.901 -14.156 -9.619 1.00 75.69 104 VAL A C 1
ATOM 785 O O . VAL A 1 104 ? 18.702 -14.539 -10.470 1.00 75.69 104 VAL A O 1
ATOM 788 N N . ALA A 1 105 ? 16.878 -13.356 -9.917 1.00 71.31 105 ALA A N 1
ATOM 789 C CA . ALA A 1 105 ? 16.568 -12.884 -11.262 1.00 71.31 105 ALA A CA 1
ATOM 790 C C . ALA A 1 105 ? 17.674 -11.997 -11.863 1.00 71.31 105 ALA A C 1
ATOM 792 O O . ALA A 1 105 ? 17.861 -11.996 -13.073 1.00 71.31 105 ALA A O 1
ATOM 793 N N . LYS A 1 106 ? 18.440 -11.266 -11.037 1.00 68.06 106 LYS A N 1
ATOM 794 C CA . LYS A 1 106 ? 19.618 -10.501 -11.490 1.00 68.06 106 LYS A CA 1
ATOM 795 C C . LYS A 1 106 ? 20.821 -11.377 -11.851 1.00 68.06 106 LYS A C 1
ATOM 797 O O . LYS A 1 106 ? 21.665 -10.940 -12.627 1.00 68.06 106 LYS A O 1
ATOM 802 N N . LYS A 1 107 ? 20.948 -12.559 -11.240 1.00 72.94 107 LYS A N 1
ATOM 803 C CA . LYS A 1 107 ? 22.091 -13.468 -11.431 1.00 72.94 107 LYS A CA 1
ATOM 804 C C . LYS A 1 107 ? 21.948 -14.338 -12.681 1.00 72.94 107 LYS A C 1
ATOM 806 O O . LYS A 1 107 ? 22.964 -14.743 -13.234 1.00 72.94 107 LYS A O 1
ATOM 811 N N . TYR A 1 108 ? 20.720 -14.607 -13.120 1.00 73.44 108 TYR A N 1
ATOM 812 C CA . TYR A 1 108 ? 20.442 -15.390 -14.322 1.00 73.44 108 TYR A CA 1
ATOM 813 C C . TYR A 1 108 ? 20.063 -14.477 -15.498 1.00 73.44 108 TYR A C 1
ATOM 815 O O . TYR A 1 108 ? 19.239 -13.581 -15.319 1.00 73.44 108 TYR A O 1
ATOM 823 N N . PRO A 1 109 ? 20.616 -14.687 -16.707 1.00 66.94 109 PRO A N 1
ATOM 824 C CA . PRO A 1 109 ? 20.184 -13.957 -17.892 1.00 66.94 109 PRO A CA 1
ATOM 825 C C . PRO A 1 109 ? 18.761 -14.397 -18.253 1.00 66.94 109 PRO A C 1
ATOM 827 O O . PRO A 1 109 ? 18.548 -15.469 -18.818 1.00 66.94 109 PRO A O 1
ATOM 830 N N . LEU A 1 110 ? 17.769 -13.590 -17.878 1.00 68.81 110 LEU A N 1
ATOM 831 C CA . LEU A 1 110 ? 16.385 -13.826 -18.274 1.00 68.81 110 LEU A CA 1
ATOM 832 C C . LEU A 1 110 ? 16.249 -13.651 -19.797 1.00 68.81 110 LEU A C 1
ATOM 834 O O . LEU A 1 110 ? 16.831 -12.721 -20.352 1.00 68.81 110 LEU A O 1
ATOM 838 N N . PRO A 1 111 ? 15.438 -14.479 -20.476 1.00 73.69 111 PRO A N 1
ATOM 839 C CA . PRO A 1 111 ? 15.227 -14.391 -21.924 1.00 73.69 111 PRO A CA 1
ATOM 840 C C . PRO A 1 111 ? 14.356 -13.193 -22.354 1.00 73.69 111 PRO A C 1
ATOM 842 O O . PRO A 1 111 ? 14.022 -13.066 -23.528 1.00 73.69 111 PRO A O 1
ATOM 845 N N . PHE A 1 112 ? 13.953 -12.327 -21.419 1.00 72.19 112 PHE A N 1
ATOM 846 C CA . PHE A 1 112 ? 13.043 -11.206 -21.656 1.00 72.19 112 PHE A CA 1
ATOM 847 C C . PHE A 1 112 ? 13.778 -9.865 -21.628 1.00 72.19 112 PHE A C 1
ATOM 849 O O . PHE A 1 112 ? 14.762 -9.704 -20.906 1.00 72.19 112 PHE A O 1
ATOM 856 N N . ASP A 1 113 ? 13.252 -8.882 -22.364 1.00 79.44 113 ASP A N 1
ATOM 857 C CA . ASP A 1 113 ? 13.776 -7.515 -22.367 1.00 79.44 113 ASP A CA 1
ATOM 858 C C . ASP A 1 113 ? 13.784 -6.933 -20.932 1.00 79.44 113 ASP A C 1
ATOM 860 O O . ASP A 1 113 ? 12.726 -6.854 -20.286 1.00 79.44 113 ASP A O 1
ATOM 864 N N . PRO A 1 114 ? 14.951 -6.495 -20.414 1.00 76.62 114 PRO A N 1
ATOM 865 C CA . PRO A 1 114 ? 15.062 -5.855 -19.106 1.00 76.62 114 PRO A CA 1
ATOM 866 C C . PRO A 1 114 ? 14.131 -4.651 -18.926 1.00 76.62 114 PRO A C 1
ATOM 868 O O . PRO A 1 114 ? 13.746 -4.350 -17.794 1.00 76.62 114 PRO A O 1
ATOM 871 N N . SER A 1 115 ? 13.762 -3.961 -20.011 1.00 81.69 115 SER A N 1
ATOM 872 C CA . SER A 1 115 ? 12.830 -2.828 -19.983 1.00 81.69 115 SER A CA 1
ATOM 873 C C . SER A 1 115 ? 11.412 -3.256 -19.581 1.00 81.69 115 SER A C 1
ATOM 875 O O . SER A 1 115 ? 10.754 -2.587 -18.779 1.00 81.69 115 SER A O 1
ATOM 877 N N . LEU A 1 116 ? 10.965 -4.421 -20.060 1.00 82.44 116 LEU A N 1
ATOM 878 C CA . LEU A 1 116 ? 9.650 -4.976 -19.758 1.00 82.44 116 LEU A CA 1
ATOM 879 C C . LEU A 1 116 ? 9.574 -5.415 -18.292 1.00 82.44 116 LEU A C 1
ATOM 881 O O . LEU A 1 116 ? 8.601 -5.110 -17.605 1.00 82.44 116 LEU A O 1
ATOM 885 N N . ALA A 1 117 ? 10.635 -6.055 -17.791 1.00 81.19 117 ALA A N 1
ATOM 886 C CA . ALA A 1 117 ? 10.738 -6.461 -16.391 1.00 81.19 117 ALA A CA 1
ATOM 887 C C . ALA A 1 117 ? 10.696 -5.253 -15.435 1.00 81.19 117 ALA A C 1
ATOM 889 O O . ALA A 1 117 ? 10.027 -5.309 -14.401 1.00 81.19 117 ALA A O 1
ATOM 890 N N . ARG A 1 118 ? 11.355 -4.139 -15.796 1.00 84.00 118 ARG A N 1
ATOM 891 C CA . ARG A 1 118 ? 11.301 -2.876 -15.033 1.00 84.00 118 ARG A CA 1
ATOM 892 C C . ARG A 1 118 ? 9.896 -2.292 -14.998 1.00 84.00 118 ARG A C 1
ATOM 894 O O . ARG A 1 118 ? 9.441 -1.902 -13.926 1.00 84.00 118 ARG A O 1
ATOM 901 N N . GLY A 1 119 ? 9.209 -2.279 -16.143 1.00 86.00 119 GLY A N 1
ATOM 902 C CA . GLY A 1 119 ? 7.828 -1.808 -16.240 1.00 86.00 119 GLY A CA 1
ATOM 903 C C . GLY A 1 119 ? 6.864 -2.645 -15.399 1.00 86.00 119 GLY A C 1
ATOM 904 O O . GLY A 1 119 ? 6.081 -2.087 -14.637 1.00 86.00 119 GLY A O 1
ATOM 905 N N . ILE A 1 120 ? 6.962 -3.978 -15.467 1.00 86.94 120 ILE A N 1
ATOM 906 C CA . ILE A 1 120 ? 6.123 -4.892 -14.670 1.00 86.94 120 ILE A CA 1
ATOM 907 C C . ILE A 1 120 ? 6.365 -4.689 -13.171 1.00 86.94 120 ILE A C 1
ATOM 909 O O . ILE A 1 120 ? 5.413 -4.576 -12.402 1.00 86.94 120 ILE A O 1
ATOM 913 N N . SER A 1 121 ? 7.629 -4.598 -12.758 1.00 87.94 121 SER A N 1
ATOM 914 C CA . SER A 1 121 ? 7.999 -4.345 -11.363 1.00 87.94 121 SER A CA 1
ATOM 915 C C . SER A 1 121 ? 7.443 -3.015 -10.852 1.00 87.94 121 SER A C 1
ATOM 917 O O . SER A 1 121 ? 6.845 -2.967 -9.779 1.00 87.94 121 SER A O 1
ATOM 919 N N . TYR A 1 122 ? 7.559 -1.948 -11.643 1.00 88.94 122 TYR A N 1
ATOM 920 C CA . TYR A 1 122 ? 7.041 -0.638 -11.262 1.00 88.94 122 TYR A CA 1
ATOM 921 C C . TYR A 1 122 ? 5.504 -0.596 -11.233 1.00 88.94 122 TYR A C 1
ATOM 923 O O . TYR A 1 122 ? 4.920 -0.032 -10.310 1.00 88.94 122 TYR A O 1
ATOM 931 N N . ALA A 1 123 ? 4.830 -1.251 -12.186 1.00 90.00 123 ALA A N 1
ATOM 932 C CA . ALA A 1 123 ? 3.375 -1.407 -12.165 1.00 90.00 123 ALA A CA 1
ATOM 933 C C . ALA A 1 123 ? 2.906 -2.141 -10.903 1.00 90.00 123 ALA A C 1
ATOM 935 O O . ALA A 1 123 ? 1.952 -1.714 -10.253 1.00 90.00 123 ALA A O 1
ATOM 936 N N . LEU A 1 124 ? 3.602 -3.219 -10.531 1.00 89.31 124 LEU A N 1
ATOM 937 C CA . LEU A 1 124 ? 3.311 -3.972 -9.317 1.00 89.31 124 LEU A CA 1
ATOM 938 C C . LEU A 1 124 ? 3.531 -3.122 -8.061 1.00 89.31 124 LEU A C 1
ATOM 940 O O . LEU A 1 124 ? 2.699 -3.144 -7.159 1.00 89.31 124 LEU A O 1
ATOM 944 N N . LEU A 1 125 ? 4.607 -2.335 -8.018 1.00 89.12 125 LEU A N 1
ATOM 945 C CA . LEU A 1 125 ? 4.880 -1.401 -6.926 1.00 89.12 125 LEU A CA 1
ATOM 946 C C . LEU A 1 125 ? 3.733 -0.400 -6.742 1.00 89.12 125 LEU A C 1
ATOM 948 O O . LEU A 1 125 ? 3.257 -0.201 -5.621 1.00 89.12 125 LEU A O 1
ATOM 952 N N . VAL A 1 126 ? 3.256 0.193 -7.839 1.00 90.00 126 VAL A N 1
ATOM 953 C CA . VAL A 1 126 ? 2.132 1.143 -7.826 1.00 90.00 126 VAL A CA 1
ATOM 954 C C . VAL A 1 126 ? 0.819 0.459 -7.429 1.00 90.00 126 VAL A C 1
ATOM 956 O O . VAL A 1 126 ? 0.056 0.987 -6.621 1.00 90.00 126 VAL A O 1
ATOM 959 N N . ALA A 1 127 ? 0.562 -0.751 -7.925 1.00 89.00 127 ALA A N 1
ATOM 960 C CA . ALA A 1 127 ? -0.621 -1.515 -7.537 1.00 89.00 127 ALA A CA 1
ATOM 961 C C . ALA A 1 127 ? -0.627 -1.831 -6.030 1.00 89.00 127 ALA A C 1
ATOM 963 O O . ALA A 1 127 ? -1.636 -1.618 -5.352 1.00 89.00 127 ALA A O 1
ATOM 964 N N . LEU A 1 128 ? 0.508 -2.284 -5.488 1.00 87.69 128 LEU A N 1
ATOM 965 C CA . LEU A 1 128 ? 0.629 -2.616 -4.070 1.00 87.69 128 LEU A CA 1
ATOM 966 C C . LEU A 1 128 ? 0.575 -1.372 -3.173 1.00 87.69 128 LEU A C 1
ATOM 968 O O . LEU A 1 128 ? -0.018 -1.440 -2.102 1.00 87.69 128 LEU A O 1
ATOM 972 N N . THR A 1 129 ? 1.129 -0.229 -3.593 1.00 89.81 129 THR A N 1
ATOM 973 C CA . THR A 1 129 ? 1.008 1.041 -2.841 1.00 89.81 129 THR A CA 1
ATOM 974 C C . THR A 1 129 ? -0.437 1.519 -2.765 1.00 89.81 129 THR A C 1
ATOM 976 O O . THR A 1 129 ? -0.896 1.886 -1.683 1.00 89.81 129 THR A O 1
ATOM 979 N N . ILE A 1 130 ? -1.183 1.466 -3.873 1.00 88.50 130 ILE A N 1
ATOM 980 C CA . ILE A 1 130 ? -2.614 1.805 -3.880 1.00 88.50 130 ILE A CA 1
ATOM 981 C C . ILE A 1 130 ? -3.393 0.850 -2.966 1.00 88.50 130 ILE A C 1
ATOM 983 O O . ILE A 1 130 ? -4.215 1.296 -2.161 1.00 88.50 130 ILE A O 1
ATOM 987 N N . TRP A 1 131 ? -3.112 -0.454 -3.038 1.00 85.88 131 TRP A N 1
ATOM 988 C CA . TRP A 1 131 ? -3.753 -1.444 -2.170 1.00 85.88 131 TRP A CA 1
ATOM 989 C C . TRP A 1 131 ? -3.414 -1.222 -0.688 1.00 85.88 131 TRP A C 1
ATOM 991 O O . TRP A 1 131 ? -4.299 -1.301 0.172 1.00 85.88 131 TRP A O 1
ATOM 1001 N N . GLN A 1 132 ? -2.157 -0.902 -0.367 1.00 87.44 132 GLN A N 1
ATOM 1002 C CA . GLN A 1 132 ? -1.722 -0.602 0.997 1.00 87.44 132 GLN A CA 1
ATOM 1003 C C . GLN A 1 132 ? -2.429 0.650 1.529 1.00 87.44 132 GLN A C 1
ATOM 1005 O O . GLN A 1 132 ? -2.947 0.622 2.644 1.00 87.44 132 GLN A O 1
ATOM 1010 N N . LEU A 1 133 ? -2.532 1.713 0.723 1.00 86.50 133 LEU A N 1
ATOM 1011 C CA . LEU A 1 133 ? -3.258 2.934 1.081 1.00 86.50 133 LEU A CA 1
ATOM 1012 C C . LEU A 1 133 ? -4.737 2.646 1.366 1.00 86.50 133 LEU A C 1
ATOM 1014 O O . LEU A 1 133 ? -5.273 3.084 2.384 1.00 86.50 133 LEU A O 1
ATOM 1018 N N . TRP A 1 134 ? -5.385 1.859 0.505 1.00 84.62 134 TRP A N 1
ATOM 1019 C CA . TRP A 1 134 ? -6.764 1.426 0.722 1.00 84.62 134 TRP A CA 1
ATOM 1020 C C . TRP A 1 134 ? -6.920 0.655 2.040 1.00 84.62 134 TRP A C 1
ATOM 1022 O O . TRP A 1 134 ? -7.862 0.876 2.802 1.00 84.62 134 TRP A O 1
ATOM 1032 N N . THR A 1 135 ? -5.957 -0.214 2.342 1.00 81.81 135 THR A N 1
ATOM 1033 C CA . THR A 1 135 ? -5.940 -1.015 3.569 1.00 81.81 135 THR A CA 1
ATOM 1034 C C . THR A 1 135 ? -5.753 -0.152 4.820 1.00 81.81 135 THR A C 1
ATOM 1036 O O . THR A 1 135 ? -6.439 -0.375 5.818 1.00 81.81 135 THR A O 1
ATOM 1039 N N . VAL A 1 136 ? -4.905 0.882 4.759 1.00 82.62 136 VAL A N 1
ATOM 1040 C CA . VAL A 1 136 ? -4.763 1.881 5.833 1.00 82.62 136 VAL A CA 1
ATOM 1041 C C . VAL A 1 136 ? -6.088 2.589 6.089 1.00 82.62 136 VAL A C 1
ATOM 1043 O O . VAL A 1 136 ? -6.520 2.673 7.236 1.00 82.62 136 VAL A O 1
ATOM 1046 N N . ILE A 1 137 ? -6.773 3.043 5.039 1.00 82.00 137 ILE A N 1
ATOM 1047 C CA . ILE A 1 137 ? -8.065 3.726 5.186 1.00 82.00 137 ILE A CA 1
ATOM 1048 C C . ILE A 1 137 ? -9.100 2.796 5.835 1.00 82.00 137 ILE A C 1
ATOM 1050 O O . ILE A 1 137 ? -9.800 3.209 6.759 1.00 82.00 137 ILE A O 1
ATOM 1054 N N . LEU A 1 138 ? -9.158 1.524 5.425 1.00 73.19 138 LEU A N 1
ATOM 1055 C CA . LEU A 1 138 ? -10.029 0.533 6.064 1.00 73.19 138 LEU A CA 1
ATOM 1056 C C . LEU A 1 138 ? -9.666 0.291 7.536 1.00 73.19 138 LEU A C 1
ATOM 1058 O O . LEU A 1 138 ? -10.560 0.100 8.356 1.00 73.19 138 LEU A O 1
ATOM 1062 N N . SER A 1 139 ? -8.380 0.334 7.894 1.00 74.94 139 SER A N 1
ATOM 1063 C CA . SER A 1 139 ? -7.936 0.166 9.285 1.00 74.94 139 SER A CA 1
ATOM 1064 C C . SER A 1 139 ? -8.385 1.303 10.215 1.00 74.94 139 SER A C 1
ATOM 1066 O O . SER A 1 139 ? -8.542 1.091 11.417 1.00 74.94 139 SER A O 1
ATOM 1068 N N . LEU A 1 140 ? -8.678 2.490 9.669 1.00 74.50 140 LEU A N 1
ATOM 1069 C CA . LEU A 1 140 ? -9.225 3.612 10.436 1.00 74.50 140 LEU A CA 1
ATOM 1070 C C . LEU A 1 140 ? -10.698 3.403 10.825 1.00 74.50 140 LEU A C 1
ATOM 1072 O O . LEU A 1 140 ? -11.180 4.049 11.756 1.00 74.50 140 LEU A O 1
ATOM 1076 N N . VAL A 1 141 ? -11.414 2.487 10.163 1.00 69.44 141 VAL A N 1
ATOM 1077 C CA . VAL A 1 141 ? -12.822 2.191 10.468 1.00 69.44 141 VAL A CA 1
ATOM 1078 C C . VAL A 1 141 ? -12.989 1.669 11.902 1.00 69.44 141 VAL A C 1
ATOM 1080 O O . VAL A 1 141 ? -13.730 2.307 12.651 1.00 69.44 141 VAL A O 1
ATOM 1083 N N . PRO A 1 142 ? -12.298 0.602 12.356 1.00 65.31 142 PRO A N 1
ATOM 1084 C CA . PRO A 1 142 ? -12.385 0.164 13.750 1.00 65.31 142 PRO A CA 1
ATOM 1085 C C . PRO A 1 142 ? -12.043 1.272 14.754 1.00 65.31 142 PRO A C 1
ATOM 1087 O O . PRO A 1 142 ? -12.766 1.439 15.734 1.00 65.31 142 PRO A O 1
ATOM 1090 N N . ALA A 1 143 ? -11.012 2.080 14.483 1.00 66.69 143 ALA A N 1
ATOM 1091 C CA . ALA A 1 143 ? -10.653 3.210 15.343 1.00 66.69 143 ALA A CA 1
ATOM 1092 C C . ALA A 1 143 ? -11.798 4.237 15.456 1.00 66.69 143 ALA A C 1
ATOM 1094 O O . ALA A 1 143 ? -12.112 4.712 16.549 1.00 66.69 143 ALA A O 1
ATOM 1095 N N . SER A 1 144 ? -12.470 4.536 14.340 1.00 64.25 144 SER A N 1
ATOM 1096 C CA . SER A 1 144 ? -13.625 5.440 14.317 1.00 64.25 144 SER A CA 1
ATOM 1097 C C . SER A 1 144 ? -14.849 4.863 15.039 1.00 64.25 144 SER A C 1
ATOM 1099 O O . SER A 1 144 ? -15.549 5.588 15.747 1.00 64.25 144 SER A O 1
ATOM 1101 N N . LEU A 1 145 ? -15.073 3.550 14.924 1.00 63.38 145 LEU A N 1
ATOM 1102 C CA . LEU A 1 145 ? -16.177 2.865 15.590 1.00 63.38 145 LEU A CA 1
ATOM 1103 C C . LEU A 1 145 ? -16.008 2.914 17.109 1.00 63.38 145 LEU A C 1
ATOM 1105 O O . LEU A 1 145 ? -16.949 3.281 17.806 1.00 63.38 145 LEU A O 1
ATOM 1109 N N . ILE A 1 146 ? -14.809 2.639 17.624 1.00 64.25 146 ILE A N 1
ATOM 1110 C CA . ILE A 1 146 ? -14.519 2.680 19.068 1.00 64.25 146 ILE A CA 1
ATOM 1111 C C . ILE A 1 146 ? -14.783 4.067 19.643 1.00 64.25 146 ILE A C 1
ATOM 1113 O O . ILE A 1 146 ? -15.427 4.183 20.683 1.00 64.25 146 ILE A O 1
ATOM 1117 N N . LYS A 1 147 ? -14.368 5.120 18.931 1.00 65.12 147 LYS A N 1
ATOM 1118 C CA . LYS A 1 147 ? -14.664 6.495 19.337 1.00 65.12 147 LYS A CA 1
ATOM 1119 C C . LYS A 1 147 ? -16.172 6.751 19.421 1.00 65.12 147 LYS A C 1
ATOM 1121 O O . LYS A 1 147 ? -16.642 7.300 20.408 1.00 65.12 147 LYS A O 1
ATOM 1126 N N . SER A 1 148 ? -16.939 6.287 18.433 1.00 65.00 148 SER A N 1
ATOM 1127 C CA . SER A 1 148 ? -18.398 6.460 18.431 1.00 65.00 148 SER A CA 1
ATOM 1128 C C . SER A 1 148 ? -19.121 5.682 19.541 1.00 65.00 148 SER A C 1
ATOM 1130 O O . SER A 1 148 ? -20.160 6.136 20.021 1.00 65.00 148 SER A O 1
ATOM 1132 N N . TYR A 1 149 ? -18.584 4.533 19.969 1.00 63.41 149 TYR A N 1
ATOM 1133 C CA . TYR A 1 149 ? -19.106 3.792 21.121 1.00 63.41 149 TYR A CA 1
ATOM 1134 C C . TYR A 1 149 ? -18.794 4.514 22.435 1.00 63.41 149 TYR A C 1
ATOM 1136 O O . TYR A 1 149 ? -19.708 4.701 23.237 1.00 63.41 149 TYR A O 1
ATOM 1144 N N . ALA A 1 150 ? -17.557 4.992 22.608 1.00 61.81 150 ALA A N 1
ATOM 1145 C CA . ALA A 1 150 ? -17.157 5.773 23.779 1.00 61.81 150 ALA A CA 1
ATOM 1146 C C . ALA A 1 150 ? -18.007 7.050 23.934 1.00 61.81 150 ALA A C 1
ATOM 1148 O O . ALA A 1 150 ? -18.558 7.303 25.004 1.00 61.81 150 ALA A O 1
ATOM 1149 N N . ASP A 1 151 ? -18.226 7.792 22.841 1.00 68.31 151 ASP A N 1
ATOM 1150 C CA . ASP A 1 151 ? -19.037 9.018 22.856 1.00 68.31 151 ASP A CA 1
ATOM 1151 C C . ASP A 1 151 ? -20.514 8.745 23.228 1.00 68.31 151 ASP A C 1
ATOM 1153 O O . ASP A 1 151 ? -21.166 9.555 23.895 1.00 68.31 151 ASP A O 1
ATOM 1157 N N . ARG A 1 152 ? -21.067 7.589 22.826 1.00 66.50 152 ARG A N 1
ATOM 1158 C CA . ARG A 1 152 ? -22.444 7.177 23.172 1.00 66.50 152 ARG A CA 1
ATOM 1159 C C . ARG A 1 152 ? -22.594 6.783 24.640 1.00 66.50 152 ARG A C 1
ATOM 1161 O O . ARG A 1 152 ? -23.634 7.056 25.250 1.00 66.50 152 ARG A O 1
ATOM 1168 N N . GLU A 1 153 ? -21.581 6.141 25.201 1.00 62.03 153 GLU A N 1
ATOM 1169 C CA . GLU A 1 153 ? -21.571 5.723 26.601 1.00 62.03 153 GLU A CA 1
ATOM 1170 C C . GLU A 1 153 ? -21.428 6.933 27.541 1.00 62.03 153 GLU A C 1
ATOM 1172 O O . GLU A 1 153 ? -22.160 7.050 28.534 1.00 62.03 153 GLU A O 1
ATOM 1177 N N . ASP A 1 154 ? -20.620 7.919 27.142 1.00 69.19 154 ASP A N 1
ATOM 1178 C CA . ASP A 1 154 ? -20.514 9.214 27.817 1.00 69.19 154 ASP A CA 1
ATOM 1179 C C . ASP A 1 154 ? -21.826 10.008 27.761 1.00 69.19 154 ASP A C 1
ATOM 1181 O O . ASP A 1 154 ? -22.261 10.574 28.772 1.00 69.19 154 ASP A O 1
ATOM 1185 N N . ALA A 1 155 ? -22.508 10.020 26.611 1.00 69.00 155 ALA A N 1
ATOM 1186 C CA . ALA A 1 155 ? -23.804 10.686 26.472 1.00 69.00 155 ALA A CA 1
ATOM 1187 C C . ALA A 1 155 ? -24.867 10.068 27.398 1.00 69.00 155 ALA A C 1
ATOM 1189 O O . ALA A 1 155 ? -25.596 10.788 28.085 1.00 69.00 155 ALA A O 1
ATOM 1190 N N . THR A 1 156 ? -24.914 8.737 27.482 1.00 72.12 156 THR A N 1
ATOM 1191 C CA . THR A 1 156 ? -25.880 8.021 28.331 1.00 72.12 156 THR A CA 1
ATOM 1192 C C . THR A 1 156 ? -25.593 8.251 29.818 1.00 72.12 156 THR A C 1
ATOM 1194 O O . THR A 1 156 ? -26.511 8.493 30.609 1.00 72.12 156 THR A O 1
ATOM 1197 N N . THR A 1 157 ? -24.315 8.264 30.203 1.00 73.50 157 THR A N 1
ATOM 1198 C CA . THR A 1 157 ? -23.891 8.533 31.583 1.00 73.50 157 THR A CA 1
ATOM 1199 C C . THR A 1 157 ? -24.210 9.968 32.006 1.00 73.50 157 THR A C 1
ATOM 1201 O O . THR A 1 157 ? -24.681 10.186 33.124 1.00 73.50 157 THR A O 1
ATOM 1204 N N . ARG A 1 158 ? -24.042 10.948 31.108 1.00 73.12 158 ARG A N 1
ATOM 1205 C CA . ARG A 1 158 ? -24.420 12.348 31.363 1.00 73.12 158 ARG A CA 1
ATOM 1206 C C . ARG A 1 158 ? -25.924 12.523 31.550 1.00 73.12 158 ARG A C 1
ATOM 1208 O O . ARG A 1 158 ? -26.324 13.205 32.491 1.00 73.12 158 ARG A O 1
ATOM 1215 N N . VAL A 1 159 ? -26.750 11.882 30.718 1.00 81.00 159 VAL A N 1
ATOM 1216 C CA . VAL A 1 159 ? -28.218 11.926 30.865 1.00 81.00 159 VAL A CA 1
ATOM 1217 C C . VAL A 1 159 ? -28.642 11.316 32.198 1.00 81.00 159 VAL A C 1
ATOM 1219 O O . VAL A 1 159 ? -29.398 11.935 32.948 1.00 81.00 159 VAL A O 1
ATOM 1222 N N . ARG A 1 160 ? -28.098 10.143 32.543 1.00 76.81 160 ARG A N 1
ATOM 1223 C CA . ARG A 1 160 ? -28.376 9.478 33.820 1.00 76.81 160 ARG A CA 1
ATOM 1224 C C . ARG A 1 160 ? -27.990 10.360 35.010 1.00 76.81 160 ARG A C 1
ATOM 1226 O O . ARG A 1 160 ? -28.801 10.560 35.911 1.00 76.81 160 ARG A O 1
ATOM 1233 N N . ASN A 1 161 ? -26.779 10.913 35.006 1.00 83.69 161 ASN A N 1
ATOM 1234 C CA . ASN A 1 161 ? -26.290 11.751 36.102 1.00 83.69 161 ASN A CA 1
ATOM 1235 C C . ASN A 1 161 ? -27.071 13.072 36.210 1.00 83.69 161 ASN A C 1
ATOM 1237 O O . ASN A 1 161 ? -27.370 13.509 37.320 1.00 83.69 161 ASN A O 1
ATOM 1241 N N . GLY A 1 162 ? -27.463 13.675 35.083 1.00 83.12 162 GLY A N 1
ATOM 1242 C CA . GLY A 1 162 ? -28.334 14.851 35.060 1.00 83.12 162 GLY A CA 1
ATOM 1243 C C . GLY A 1 162 ? -29.714 14.564 35.656 1.00 83.12 162 GLY A C 1
ATOM 1244 O O . GLY A 1 162 ? -30.207 15.342 36.470 1.00 83.12 162 GLY A O 1
ATOM 1245 N N . MET A 1 163 ? -30.303 13.410 35.334 1.00 82.06 163 MET A N 1
ATOM 1246 C CA . MET A 1 163 ? -31.599 12.993 35.876 1.00 82.06 163 MET A CA 1
ATOM 1247 C C . MET A 1 163 ? -31.545 12.757 37.394 1.00 82.06 163 MET A C 1
ATOM 1249 O O . MET A 1 163 ? -32.438 13.202 38.114 1.00 82.06 163 MET A O 1
ATOM 1253 N N . PHE A 1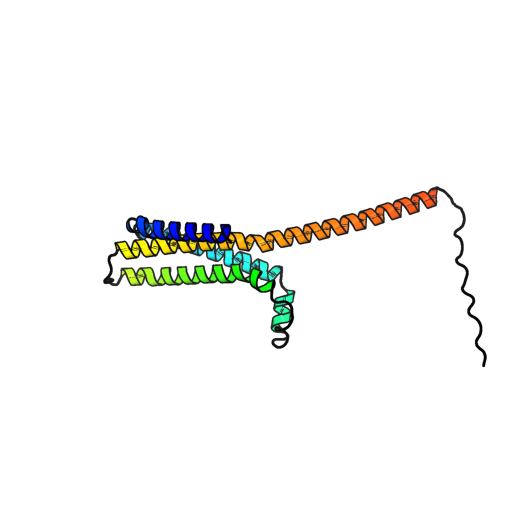 164 ? -30.471 12.142 37.903 1.00 82.81 164 PHE A N 1
ATOM 1254 C CA . PHE A 1 164 ? -30.259 11.993 39.348 1.00 82.81 164 PHE A CA 1
ATOM 1255 C C . PHE A 1 164 ? -30.031 13.332 40.060 1.00 82.81 164 PHE A C 1
ATOM 1257 O O . PHE A 1 164 ? -30.548 13.530 41.160 1.00 82.81 164 PHE A O 1
ATOM 1264 N N . ALA A 1 165 ? -29.309 14.270 39.440 1.00 83.12 165 ALA A N 1
ATOM 1265 C CA . ALA A 1 165 ? -29.106 15.606 39.998 1.00 83.12 165 ALA A CA 1
ATOM 1266 C C . ALA A 1 165 ? -30.418 16.408 40.077 1.00 83.12 165 ALA A C 1
ATOM 1268 O O . ALA A 1 165 ? -30.674 17.070 41.084 1.00 83.12 165 ALA A O 1
ATOM 1269 N N . ILE A 1 166 ? -31.273 16.312 39.053 1.00 81.94 166 ILE A N 1
ATOM 1270 C CA . ILE A 1 166 ? -32.602 16.942 39.041 1.00 81.94 166 ILE A CA 1
ATOM 1271 C C . ILE A 1 166 ? -33.506 16.310 40.104 1.00 81.94 166 ILE A C 1
ATOM 1273 O O . ILE A 1 166 ? -34.125 17.034 40.879 1.00 81.94 166 ILE A O 1
ATOM 1277 N N . ALA A 1 167 ? -33.539 14.978 40.201 1.00 81.81 167 ALA A N 1
ATOM 1278 C CA . ALA A 1 167 ? -34.314 14.280 41.227 1.00 81.81 167 ALA A CA 1
ATOM 1279 C C . ALA A 1 167 ? -33.853 14.645 42.652 1.00 81.81 167 ALA A C 1
ATOM 1281 O O . ALA A 1 167 ? -34.680 14.821 43.546 1.00 81.81 167 ALA A O 1
ATOM 1282 N N . GLY A 1 168 ? -32.541 14.806 42.858 1.00 80.88 168 GLY A N 1
ATOM 1283 C CA . GLY A 1 168 ? -31.969 15.270 44.122 1.00 80.88 168 GLY A CA 1
ATOM 1284 C C . GLY A 1 168 ? -32.403 16.692 44.485 1.00 80.88 168 GLY A C 1
ATOM 1285 O O . GLY A 1 168 ? -32.783 16.929 45.630 1.00 80.88 168 GLY A O 1
ATOM 1286 N N . ARG A 1 169 ? -32.416 17.614 43.511 1.00 78.75 169 ARG A N 1
ATOM 1287 C CA . ARG A 1 169 ? -32.912 18.988 43.709 1.00 78.75 169 ARG A CA 1
ATOM 1288 C C . ARG A 1 169 ? -34.404 19.026 44.010 1.00 78.75 169 ARG A C 1
ATOM 1290 O O . ARG A 1 169 ? -34.789 19.659 44.979 1.00 78.75 169 ARG A O 1
ATOM 1297 N N . LEU A 1 170 ? -35.215 18.269 43.270 1.00 78.38 170 LEU A N 1
ATOM 1298 C CA . LEU A 1 170 ? -36.658 18.202 43.508 1.00 78.38 170 LEU A CA 1
ATOM 1299 C C . LEU A 1 170 ? -36.972 17.694 44.924 1.00 78.38 170 LEU A C 1
ATOM 1301 O O . LEU A 1 170 ? -37.873 18.192 45.589 1.00 78.38 170 LEU A O 1
ATOM 1305 N N . LYS A 1 171 ? -36.204 16.710 45.407 1.00 74.81 171 LYS A N 1
ATOM 1306 C CA . LYS A 1 171 ? -36.353 16.166 46.762 1.00 74.81 171 LYS A CA 1
ATOM 1307 C C . LYS A 1 171 ? -35.912 17.153 47.848 1.00 74.81 171 LYS A C 1
ATOM 1309 O O . LYS A 1 171 ? -36.484 17.129 48.934 1.00 74.81 171 LYS A O 1
ATOM 1314 N N . ALA A 1 172 ? -34.905 17.983 47.575 1.00 75.31 172 ALA A N 1
ATOM 1315 C CA . ALA A 1 172 ? -34.475 19.051 48.474 1.00 75.31 172 ALA A CA 1
ATOM 1316 C C . ALA A 1 172 ? -35.517 20.179 48.528 1.00 75.31 172 ALA A C 1
ATOM 1318 O O . ALA A 1 172 ? -35.962 20.520 49.618 1.00 75.31 172 ALA A O 1
ATOM 1319 N N . ASP A 1 173 ? -36.011 20.634 47.373 1.00 73.25 173 ASP A N 1
ATOM 1320 C CA . ASP A 1 173 ? -37.050 21.667 47.286 1.00 73.25 173 ASP A CA 1
ATOM 1321 C C . ASP A 1 173 ? -38.354 21.222 47.971 1.00 73.25 173 ASP A C 1
ATOM 1323 O O . ASP A 1 173 ? -38.968 21.999 48.691 1.00 73.25 173 ASP A O 1
ATOM 1327 N N . VAL A 1 174 ? -38.761 19.952 47.824 1.00 70.44 174 VAL A N 1
ATOM 1328 C CA . VAL A 1 174 ? -39.929 19.393 48.538 1.00 70.44 174 VAL A CA 1
ATOM 1329 C C . VAL A 1 174 ? -39.700 19.333 50.051 1.00 70.44 174 VAL A C 1
ATOM 1331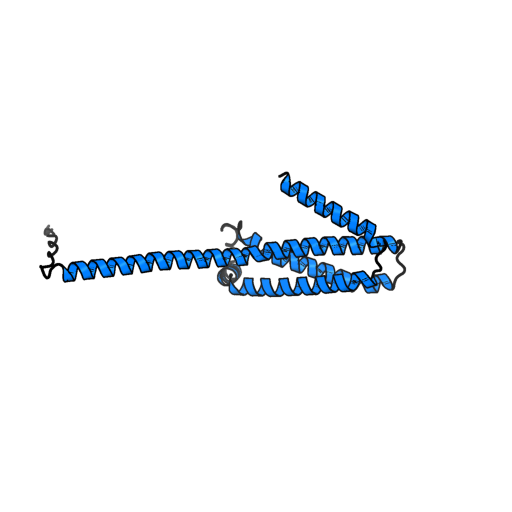 O O . VAL A 1 174 ? -40.634 19.547 50.820 1.00 70.44 174 VAL A O 1
ATOM 1334 N N . LYS A 1 175 ? -38.469 19.053 50.493 1.00 65.81 175 LYS A N 1
ATOM 1335 C CA . LYS A 1 175 ? -38.115 19.011 51.917 1.00 65.81 175 LYS A CA 1
ATOM 1336 C C . LYS A 1 175 ? -38.084 20.411 52.541 1.00 65.81 175 LYS A C 1
ATOM 1338 O O . LYS A 1 175 ? -38.485 20.553 53.694 1.00 65.81 175 LYS A O 1
ATOM 1343 N N . ASP A 1 176 ? -37.655 21.416 51.783 1.00 63.88 176 ASP A N 1
ATOM 1344 C CA . ASP A 1 176 ? -37.611 22.815 52.221 1.00 63.88 176 ASP A CA 1
ATOM 1345 C C . ASP A 1 176 ? -38.988 23.504 52.113 1.00 63.88 176 ASP A C 1
ATOM 1347 O O . ASP A 1 176 ? -39.291 24.399 52.901 1.00 63.88 176 ASP A O 1
ATOM 1351 N N . ALA A 1 177 ? -39.860 23.052 51.201 1.00 63.97 177 ALA A N 1
ATOM 1352 C CA . ALA A 1 177 ? -41.212 23.587 51.006 1.00 63.97 177 ALA A CA 1
ATOM 1353 C C . ALA A 1 177 ? -42.257 23.096 52.028 1.00 63.97 177 ALA A C 1
ATOM 1355 O O . ALA A 1 177 ? -43.370 23.622 52.053 1.00 63.97 177 ALA A O 1
ATOM 1356 N N . GLY A 1 178 ? -41.942 22.121 52.885 1.00 50.94 178 GLY A N 1
ATOM 1357 C CA . GLY A 1 178 ? -42.895 21.691 53.903 1.00 50.94 178 GLY A CA 1
ATOM 1358 C C . GLY A 1 178 ? -42.427 20.531 54.767 1.00 50.94 178 GLY A C 1
ATOM 1359 O O . GLY A 1 178 ? -42.453 19.375 54.353 1.00 50.94 178 GLY A O 1
ATOM 1360 N N . GLY A 1 179 ? -42.128 20.827 56.033 1.00 51.41 179 GLY A N 1
ATOM 1361 C CA . GLY A 1 179 ? -42.198 19.855 57.124 1.00 51.41 179 GLY A CA 1
ATOM 1362 C C . GLY A 1 179 ? -43.649 19.462 57.422 1.00 51.41 179 GLY A C 1
ATOM 1363 O O . GLY A 1 179 ? -44.171 19.807 58.477 1.00 51.41 179 GLY A O 1
ATOM 1364 N N . GLY A 1 180 ? -44.303 18.772 56.486 1.00 50.59 180 GLY A N 1
ATOM 1365 C CA . GLY A 1 180 ? -45.672 18.273 56.609 1.00 50.59 180 GLY A CA 1
ATOM 1366 C C . GLY A 1 180 ? -45.750 16.810 56.185 1.00 50.59 180 GLY A C 1
ATOM 1367 O O . GLY A 1 180 ? -45.555 16.492 55.019 1.00 50.59 180 GLY A O 1
ATOM 1368 N N . GLU A 1 181 ? -45.962 15.957 57.183 1.00 49.94 181 GLU A N 1
ATOM 1369 C CA . GLU A 1 181 ? -46.327 14.533 57.202 1.00 49.94 181 GLU A CA 1
ATOM 1370 C C . GLU A 1 181 ? -46.385 13.741 55.875 1.00 49.94 181 GLU A C 1
ATOM 1372 O O . GLU A 1 181 ? -47.149 14.014 54.952 1.00 49.94 181 GLU A O 1
ATOM 1377 N N . VAL A 1 182 ? -45.616 12.647 55.850 1.00 59.12 182 VAL A N 1
ATOM 1378 C CA . VAL A 1 182 ? -45.669 11.586 54.835 1.00 59.12 182 VAL A CA 1
ATOM 1379 C C . VAL A 1 182 ? -47.021 10.858 54.927 1.00 59.12 182 VAL A C 1
ATOM 1381 O O . VAL A 1 182 ? -47.325 10.333 56.000 1.00 59.12 182 VAL A O 1
ATOM 1384 N N . PRO A 1 183 ? -47.811 10.720 53.843 1.00 48.50 183 PRO A N 1
ATOM 1385 C CA . PRO A 1 183 ? -49.002 9.884 53.873 1.00 48.50 183 PRO A CA 1
ATOM 1386 C C . PRO A 1 183 ? -48.578 8.414 53.917 1.00 48.50 183 PRO A C 1
ATOM 1388 O O . PRO A 1 183 ? -47.892 7.912 53.022 1.00 48.50 183 PRO A O 1
ATOM 1391 N N . THR A 1 184 ? -48.980 7.720 54.976 1.00 53.34 184 THR A N 1
ATOM 1392 C CA . THR A 1 184 ? -48.827 6.276 55.123 1.00 53.34 184 THR A CA 1
ATOM 1393 C C . THR A 1 184 ? -49.674 5.547 54.078 1.00 53.34 184 THR A C 1
ATOM 1395 O O . THR A 1 184 ? -50.853 5.828 53.873 1.00 53.34 184 THR A O 1
ATOM 1398 N N . VAL A 1 185 ? -49.047 4.602 53.379 1.00 60.59 185 VAL A N 1
ATOM 1399 C CA . VAL A 1 185 ? -49.696 3.718 52.401 1.00 60.59 185 VAL A CA 1
ATOM 1400 C C . VAL A 1 185 ? -50.719 2.830 53.129 1.00 60.59 185 VAL A C 1
ATOM 1402 O O . VAL A 1 185 ? -50.360 2.235 54.148 1.00 60.59 185 VAL A O 1
ATOM 1405 N N . PRO A 1 186 ? -51.965 2.677 52.639 1.00 46.09 186 PRO A N 1
ATOM 1406 C CA . PRO A 1 186 ? -52.933 1.803 53.285 1.00 46.09 186 PRO A CA 1
ATOM 1407 C C . PRO A 1 186 ? -52.552 0.335 53.059 1.00 46.09 186 PRO A C 1
ATOM 1409 O O . PRO A 1 186 ? -52.399 -0.131 51.927 1.00 46.09 186 PRO A O 1
ATOM 1412 N N . SER A 1 187 ? -52.391 -0.379 54.173 1.00 51.44 187 SER A N 1
ATOM 1413 C CA . SER A 1 187 ? -52.177 -1.824 54.244 1.00 51.44 187 SER A CA 1
ATOM 1414 C C . SER A 1 187 ? -53.309 -2.568 53.528 1.00 51.44 187 SER A C 1
ATOM 1416 O O . SER A 1 187 ? -54.484 -2.388 53.851 1.00 51.44 187 SER A O 1
ATOM 1418 N N . LYS A 1 188 ? -52.958 -3.401 52.541 1.00 46.53 188 LYS A N 1
ATOM 1419 C CA . LYS A 1 188 ? -53.901 -4.313 51.888 1.00 46.53 188 LYS A CA 1
ATOM 1420 C C . LYS A 1 188 ? -54.369 -5.352 52.906 1.00 46.53 188 LYS A C 1
ATOM 1422 O O . LYS A 1 188 ? -53.581 -6.158 53.386 1.00 46.53 188 LYS A O 1
ATOM 1427 N N . HIS A 1 189 ? -55.663 -5.324 53.189 1.00 48.56 189 HIS A N 1
ATOM 1428 C CA . HIS A 1 189 ? -56.377 -6.329 53.959 1.00 48.56 189 HIS A CA 1
ATOM 1429 C C . HIS A 1 189 ? -56.475 -7.620 53.125 1.00 48.56 189 HIS A C 1
ATOM 1431 O O . HIS A 1 189 ? -57.104 -7.636 52.066 1.00 48.56 189 HIS A O 1
ATOM 1437 N N . THR A 1 190 ? -55.799 -8.678 53.563 1.00 54.09 190 THR A N 1
ATOM 1438 C CA . THR A 1 190 ? -55.934 -10.041 53.029 1.00 54.09 190 THR A CA 1
ATOM 1439 C C . THR A 1 190 ? -57.121 -10.702 53.733 1.00 54.09 190 THR A C 1
ATOM 1441 O O . THR A 1 190 ? -57.111 -10.718 54.963 1.00 54.09 190 THR A O 1
ATOM 1444 N N . PRO A 1 191 ? -58.133 -11.244 53.031 1.00 52.84 191 PRO A N 1
ATOM 1445 C CA . PRO A 1 191 ? -59.172 -12.007 53.697 1.00 52.84 191 PRO A CA 1
ATOM 1446 C C . PRO A 1 191 ? -58.684 -13.434 53.969 1.00 52.84 191 PRO A C 1
ATOM 1448 O O . PRO A 1 191 ? -58.137 -14.108 53.092 1.00 52.84 191 PRO A O 1
ATOM 1451 N N . GLU A 1 192 ? -58.895 -13.835 55.217 1.00 51.00 192 GLU A N 1
ATOM 1452 C CA . GLU A 1 192 ? -58.934 -15.195 55.749 1.00 51.00 192 GLU A CA 1
ATOM 1453 C C . GLU A 1 192 ? -59.577 -16.185 54.766 1.00 51.00 192 GLU A C 1
ATOM 1455 O O . GLU A 1 192 ? -60.657 -15.940 54.222 1.00 51.00 192 GLU A O 1
ATOM 1460 N N . ARG A 1 193 ? -58.909 -17.322 54.557 1.00 44.91 193 ARG A N 1
ATOM 1461 C CA . ARG A 1 193 ? -59.467 -18.505 53.902 1.00 44.91 193 ARG A CA 1
ATOM 1462 C C . ARG A 1 193 ? -59.376 -19.655 54.898 1.00 44.91 193 ARG A C 1
ATOM 1464 O O . ARG A 1 193 ? -58.358 -20.337 54.959 1.00 44.91 193 ARG A O 1
ATOM 1471 N N . ASP A 1 194 ? -60.447 -19.808 55.663 1.00 54.91 194 ASP A N 1
ATOM 1472 C CA . ASP A 1 194 ? -60.799 -21.053 56.334 1.00 54.91 194 ASP A CA 1
ATOM 1473 C C . ASP A 1 194 ? -61.724 -21.876 55.421 1.00 54.91 194 ASP A C 1
ATOM 1475 O O . ASP A 1 194 ? -62.527 -21.307 54.673 1.00 54.91 194 ASP A O 1
ATOM 1479 N N . ALA A 1 195 ? -61.610 -23.203 55.567 1.00 46.66 195 ALA A N 1
ATOM 1480 C CA . ALA A 1 195 ? -62.227 -24.318 54.826 1.00 46.66 195 ALA A CA 1
ATOM 1481 C C . ALA A 1 195 ? -61.450 -24.849 53.606 1.00 46.66 195 ALA A C 1
ATOM 1483 O O . ALA A 1 195 ? -61.415 -24.192 52.539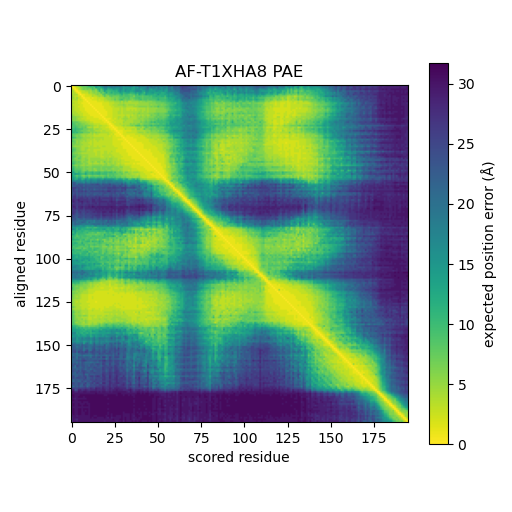 1.00 46.66 195 ALA A O 1
#

Mean predicted aligned error: 15.37 Å